Protein 2QF4 (pdb70)

Organism: Streptococcus pneumoniae (strain ATCC BAA-255 / R6) (NCBI:txid171101)

InterPro domains:
  IPR007221 Rod shape-determining protein MreC [PIRSF038471] (6-266)
  IPR007221 Rod shape-determining protein MreC [PTHR34138] (6-269)
  IPR007221 Rod shape-determining protein MreC [TIGR00219] (6-266)
  IPR042175 Cell/Rod shape-determining protein MreC, domain 2 [G3DSA:2.40.10.350] (169-259)
  IPR042177 Cell/Rod shape-determining protein MreC, domain 1 [G3DSA:2.40.10.340] (115-266)
  IPR055342 Rod shape-determining protein MreC, beta-barrel core [PF04085] (118-266)

Sequence (337 aa):
LQATKTLAADVIMRSPVSWKQELTLDAGRSKGASENMLAIANGGLIGSVSKVEENSTIVNLLTNTENADKISVKIQHGSTTIYGIIIGYDKENDVLKISQLNSNSDISAGDKVTTGGLGNFNVADIPVGEVVATTHSTDYLTREVTVKLSADTHNVDVIELVGNSKLVPRSKLQATKTLAADVIMRSPVSWKQQELTLDAGRSKGASENMLAIANGGLIGSVSKVEENSTIVNLLTNTENADKISVKIQHGSTTIYGIIIGYDKENDVLKISQLNSNSDISAGDKVTTGGLGNFNVADIPVGEVVATTHSTDYLTREVTVKLSADTHNVDVIELVVGNS

Structure (mmCIF, N/CA/C/O backbone):
data_2QF4
#
_entry.id   2QF4
#
_cell.length_a   50.247
_cell.length_b   70.362
_cell.length_c   89.763
_cell.angle_alpha   90.000
_cell.angle_beta   90.000
_cell.angle_gamma   90.000
#
_symmetry.space_group_name_H-M   'P 21 21 21'
#
loop_
_entity.id
_entity.type
_entity.pdbx_description
1 polymer 'Cell shape determining protein MreC'
2 non-polymer 1,2-ETHANEDIOL
3 non-polymer 'SULFATE ION'
4 water water
#
loop_
_atom_site.group_PDB
_atom_site.id
_atom_site.type_symbol
_atom_site.label_atom_id
_atom_site.label_alt_id
_atom_site.label_comp_id
_atom_site.label_asym_id
_atom_site.label_entity_id
_atom_site.label_seq_id
_atom_site.pdbx_PDB_ins_code
_atom_site.Cartn_x
_atom_site.Cartn_y
_atom_site.Cartn_z
_atom_site.occupancy
_atom_site.B_iso_or_equiv
_atom_site.auth_seq_id
_atom_site.auth_comp_id
_atom_site.auth_asym_id
_atom_site.auth_atom_id
_atom_site.pdbx_PDB_model_num
ATOM 1 N N . LEU A 1 3 ? -6.038 14.725 -32.620 1.00 26.14 108 LEU A N 1
ATOM 2 C CA . LEU A 1 3 ? -5.752 14.237 -31.233 1.00 24.03 108 LEU A CA 1
ATOM 3 C C . LEU A 1 3 ? -4.643 13.185 -31.249 1.00 23.41 108 LEU A C 1
ATOM 4 O O . LEU A 1 3 ? -4.465 12.452 -32.222 1.00 26.23 108 LEU A O 1
ATOM 9 N N . GLN A 1 4 ? -3.890 13.112 -30.166 1.00 20.68 109 GLN A N 1
ATOM 10 C CA . GLN A 1 4 ? -2.640 12.362 -30.162 1.00 17.51 109 GLN A CA 1
ATOM 11 C C . GLN A 1 4 ? -2.336 11.748 -28.810 1.00 13.78 109 GLN A C 1
ATOM 12 O O . GLN A 1 4 ? -2.727 12.248 -27.750 1.00 13.28 109 GLN A O 1
ATOM 18 N N . ALA A 1 5 ? -1.597 10.667 -28.884 1.00 12.18 110 ALA A N 1
ATOM 19 C CA . ALA A 1 5 ? -1.104 9.941 -27.709 1.00 11.45 110 ALA A CA 1
ATOM 20 C C . ALA A 1 5 ? 0.392 9.773 -27.832 1.00 10.16 110 ALA A C 1
ATOM 21 O O . ALA A 1 5 ? 0.876 9.382 -28.898 1.00 11.20 110 ALA A O 1
ATOM 23 N N . THR A 1 6 ? 1.129 10.113 -26.784 1.00 9.10 111 THR A N 1
ATOM 24 C CA . THR A 1 6 ? 2.583 10.065 -26.793 1.00 9.19 111 THR A CA 1
ATOM 25 C C . THR A 1 6 ? 3.118 9.305 -25.601 1.00 8.90 111 THR A C 1
ATOM 26 O O . THR A 1 6 ? 2.438 9.064 -24.611 1.00 9.77 111 THR A O 1
ATOM 30 N N . LYS A 1 7 ? 4.359 8.878 -25.749 1.00 9.43 112 LYS A N 1
ATOM 31 C CA . LYS A 1 7 ? 5.177 8.330 -24.680 1.00 10.33 112 LYS A CA 1
ATOM 32 C C . LYS A 1 7 ? 6.435 9.165 -24.587 1.00 9.45 112 LYS A C 1
ATOM 33 O O . LYS A 1 7 ? 6.978 9.578 -25.604 1.00 10.55 112 LYS A O 1
ATOM 39 N N . THR A 1 8 ? 6.895 9.400 -23.367 1.00 9.56 113 THR A N 1
ATOM 40 C CA . THR A 1 8 ? 8.001 10.306 -23.153 1.00 9.90 113 THR A CA 1
ATOM 41 C C . THR A 1 8 ? 9.001 9.715 -22.186 1.00 9.26 113 THR A C 1
ATOM 42 O O . THR A 1 8 ? 8.681 8.847 -21.381 1.00 10.36 113 THR A O 1
ATOM 46 N N . LEU A 1 9 ? 10.216 10.238 -22.252 1.00 9.53 114 LEU A N 1
ATOM 47 C CA . LEU A 1 9 ? 11.291 9.821 -21.363 1.00 10.30 114 LEU A CA 1
ATOM 48 C C . LEU A 1 9 ? 12.250 10.981 -21.187 1.00 10.48 114 LEU A C 1
ATOM 49 O O . LEU A 1 9 ? 12.820 11.470 -22.171 1.00 10.95 114 LEU A O 1
ATOM 54 N N . ALA A 1 10 ? 12.455 11.430 -19.960 1.00 10.22 115 ALA A N 1
ATOM 55 C CA . ALA A 1 10 ? 13.385 12.518 -19.653 1.00 10.67 115 ALA A CA 1
ATOM 56 C C . ALA A 1 10 ? 14.665 11.907 -19.141 1.00 10.74 115 ALA A C 1
ATOM 57 O O . ALA A 1 10 ? 14.636 10.989 -18.322 1.00 13.66 115 ALA A O 1
ATOM 59 N N . ALA A 1 11 ? 15.806 12.416 -19.592 1.00 9.60 116 ALA A N 1
ATOM 60 C CA . ALA A 1 11 ? 17.098 11.839 -19.246 1.00 9.87 116 ALA A CA 1
ATOM 61 C C . ALA A 1 11 ? 18.132 12.949 -19.188 1.00 9.86 116 ALA A C 1
ATOM 62 O O . ALA A 1 11 ? 17.981 14.018 -19.763 1.00 9.57 116 ALA A O 1
ATOM 64 N N . ASP A 1 12 ? 19.208 12.690 -18.457 1.00 9.78 117 ASP A N 1
ATOM 65 C CA . ASP A 1 12 ? 20.311 13.660 -18.323 1.00 9.44 117 ASP A CA 1
ATOM 66 C C . ASP A 1 12 ? 21.196 13.686 -19.559 1.00 8.81 117 ASP A C 1
ATOM 67 O O . ASP A 1 12 ? 21.501 12.635 -20.137 1.00 9.38 117 ASP A O 1
ATOM 72 N N . VAL A 1 13 ? 21.659 14.882 -19.913 1.00 8.91 118 VAL A N 1
ATOM 73 C CA . VAL A 1 13 ? 22.752 15.029 -20.884 1.00 9.06 118 VAL A CA 1
ATOM 74 C C . VAL A 1 13 ? 24.071 14.633 -20.225 1.00 8.95 118 VAL A C 1
ATOM 75 O O . VAL A 1 13 ? 24.440 15.200 -19.202 1.00 10.22 118 VAL A O 1
ATOM 79 N N . ILE A 1 14 ? 24.742 13.652 -20.789 1.00 8.99 119 ILE A N 1
ATOM 80 C CA . ILE A 1 14 ? 26.030 13.212 -20.301 1.00 9.74 119 ILE A CA 1
ATOM 81 C C . ILE A 1 14 ? 27.156 13.522 -21.280 1.00 9.42 119 ILE A C 1
ATOM 82 O O . ILE A 1 14 ? 28.326 13.523 -20.883 1.00 11.13 119 ILE A O 1
ATOM 87 N N . MET A 1 15 ? 26.873 13.740 -22.557 1.00 9.81 120 MET A N 1
ATOM 88 C CA . MET A 1 15 ? 27.888 14.211 -23.501 1.00 10.54 120 MET A CA 1
ATOM 89 C C . MET A 1 15 ? 27.242 15.207 -24.447 1.00 9.51 120 MET A C 1
ATOM 90 O O . MET A 1 15 ? 26.057 15.100 -24.770 1.00 10.07 120 MET A O 1
ATOM 97 N N . ARG A 1 16 ? 28.049 16.136 -24.927 1.00 9.61 121 ARG A N 1
ATOM 98 C CA . ARG A 1 16 ? 27.666 17.197 -25.874 1.00 11.01 121 ARG A CA 1
ATOM 99 C C . ARG A 1 16 ? 28.827 17.407 -26.820 1.00 10.76 121 ARG A C 1
ATOM 100 O O . ARG A 1 16 ? 29.945 17.598 -26.387 1.00 12.16 121 ARG A O 1
ATOM 111 N N . SER A 1 17 ? 28.594 17.326 -28.112 1.00 10.15 122 SER A N 1
ATOM 112 C CA . SER A 1 17 ? 29.695 17.485 -29.043 1.00 11.03 122 SER A CA 1
ATOM 113 C C . SER A 1 17 ? 30.158 18.931 -29.118 1.00 10.79 122 SER A C 1
ATOM 114 O O . SER A 1 17 ? 29.352 19.857 -29.236 1.00 11.84 122 SER A O 1
ATOM 117 N N . PRO A 1 18 ? 31.486 19.156 -29.049 1.00 10.36 123 PRO A N 1
ATOM 118 C CA . PRO A 1 18 ? 32.037 20.496 -29.135 1.00 11.37 123 PRO A CA 1
ATOM 119 C C . PRO A 1 18 ? 32.317 20.989 -30.527 1.00 11.78 123 PRO A C 1
ATOM 120 O O . PRO A 1 18 ? 32.859 22.078 -30.655 1.00 14.09 123 PRO A O 1
ATOM 124 N N . VAL A 1 19 ? 32.025 20.192 -31.555 1.00 11.52 124 VAL A N 1
ATOM 125 C CA . VAL A 1 19 ? 32.349 20.543 -32.956 1.00 12.08 124 VAL A CA 1
ATOM 126 C C . VAL A 1 19 ? 31.114 20.941 -33.754 1.00 11.88 124 VAL A C 1
ATOM 127 O O . VAL A 1 19 ? 30.066 20.322 -33.666 1.00 12.81 124 VAL A O 1
ATOM 131 N N . SER A 1 20 ? 31.249 21.973 -34.566 1.00 12.67 125 SER A N 1
ATOM 132 C CA . SER A 1 20 ? 30.115 22.502 -35.336 1.00 13.19 125 SER A CA 1
ATOM 133 C C . SER A 1 20 ? 29.637 21.535 -36.421 1.00 12.56 125 SER A C 1
ATOM 134 O O . SER A 1 20 ? 28.479 21.611 -36.849 1.00 12.79 125 SER A O 1
ATOM 137 N N . TRP A 1 21 ? 30.523 20.644 -36.863 1.00 11.82 126 TRP A N 1
ATOM 138 C CA . TRP A 1 21 ? 30.250 19.738 -37.983 1.00 12.01 126 TRP A CA 1
ATOM 139 C C . TRP A 1 21 ? 29.529 18.449 -37.553 1.00 10.73 126 TRP A C 1
ATOM 140 O O . TRP A 1 21 ? 29.147 17.654 -38.390 1.00 10.88 126 TRP A O 1
ATOM 151 N N . LYS A 1 22 ? 29.299 18.250 -36.251 1.00 9.64 127 LYS A N 1
ATOM 152 C CA . LYS A 1 22 ? 28.416 17.157 -35.770 1.00 9.96 127 LYS A CA 1
ATOM 153 C C . LYS A 1 22 ? 27.867 17.551 -34.429 1.00 10.10 127 LYS A C 1
ATOM 154 O O . LYS A 1 22 ? 28.491 17.291 -33.397 1.00 12.00 127 LYS A O 1
ATOM 160 N N . GLN A 1 23 ? 26.705 18.192 -34.433 1.00 10.19 128 GLN A N 1
ATOM 161 C CA . GLN A 1 23 ? 26.092 18.678 -33.204 1.00 11.18 128 GLN A CA 1
ATOM 162 C C . GLN A 1 23 ? 25.111 17.665 -32.668 1.00 10.37 128 GLN A C 1
ATOM 163 O O . GLN A 1 23 ? 24.156 17.305 -33.325 1.00 9.61 128 GLN A O 1
ATOM 169 N N . GLU A 1 24 ? 25.405 17.199 -31.476 1.00 9.89 129 GLU A N 1
ATOM 170 C CA . GLU A 1 24 ? 24.679 16.090 -30.894 1.00 9.60 129 GLU A CA 1
ATOM 171 C C . GLU A 1 24 ? 24.854 16.061 -29.408 1.00 9.42 129 GLU A C 1
ATOM 172 O O . GLU A 1 24 ? 25.790 16.626 -28.864 1.00 10.32 129 GLU A O 1
ATOM 178 N N . LEU A 1 25 ? 23.942 15.359 -28.758 1.00 8.90 130 LEU A N 1
ATOM 179 C CA . LEU A 1 25 ? 23.970 15.125 -27.315 1.00 9.50 130 LEU A CA 1
ATOM 180 C C . LEU A 1 25 ? 23.783 13.639 -27.081 1.00 8.80 130 LEU A C 1
ATOM 181 O O . LEU A 1 25 ? 23.126 12.936 -27.842 1.00 10.15 130 LEU A O 1
ATOM 186 N N . THR A 1 26 ? 24.364 13.145 -25.994 1.00 8.88 131 THR A N 1
ATOM 187 C CA . THR A 1 26 ? 24.103 11.800 -25.484 1.00 9.17 131 THR A CA 1
ATOM 188 C C . THR A 1 26 ? 23.374 11.911 -24.175 1.00 8.48 131 THR A C 1
ATOM 189 O O . THR A 1 26 ? 23.792 12.660 -23.272 1.00 9.04 131 THR A O 1
ATOM 193 N N . LEU A 1 27 ? 22.294 11.139 -24.060 1.00 9.13 132 LEU A N 1
ATOM 194 C CA . LEU A 1 27 ? 21.483 11.037 -22.870 1.00 9.23 132 LEU A CA 1
ATOM 195 C C . LEU A 1 27 ? 21.739 9.705 -22.166 1.00 9.86 132 LEU A C 1
ATOM 196 O O . LEU A 1 27 ? 22.039 8.694 -22.800 1.00 10.43 132 LEU A O 1
ATOM 201 N N . ASP A 1 28 ? 21.577 9.713 -20.849 1.00 9.68 133 ASP A N 1
ATOM 202 C CA . ASP A 1 28 ? 21.823 8.551 -19.993 1.00 10.91 133 ASP A CA 1
ATOM 203 C C . ASP A 1 28 ? 20.638 7.615 -19.817 1.00 11.25 133 ASP A C 1
ATOM 204 O O . ASP A 1 28 ? 20.573 6.935 -18.810 1.00 12.90 133 ASP A O 1
ATOM 209 N N . ALA A 1 29 ? 19.779 7.473 -20.819 1.00 11.82 134 ALA A N 1
ATOM 210 C CA . ALA A 1 29 ? 18.711 6.454 -20.858 1.00 12.32 134 ALA A CA 1
ATOM 211 C C . ALA A 1 29 ? 18.750 5.950 -22.286 1.00 13.27 134 ALA A C 1
ATOM 212 O O . ALA A 1 29 ? 18.851 6.752 -23.216 1.00 12.76 134 ALA A O 1
ATOM 214 N N . GLY A 1 30 ? 18.518 4.665 -22.517 1.00 14.53 135 GLY A N 1
ATOM 215 C CA . GLY A 1 30 ? 17.860 4.242 -23.689 1.00 15.25 135 GLY A CA 1
ATOM 216 C C . GLY A 1 30 ? 16.850 3.169 -23.693 1.00 14.79 135 GLY A C 1
ATOM 217 O O . GLY A 1 30 ? 15.832 3.375 -23.105 1.00 15.96 135 GLY A O 1
ATOM 218 N N . ARG A 1 31 ? 17.091 2.134 -24.486 1.00 17.73 136 ARG A N 1
ATOM 219 C CA . ARG A 1 31 ? 16.016 1.182 -24.796 1.00 19.35 136 ARG A CA 1
ATOM 220 C C . ARG A 1 31 ? 15.491 0.501 -23.548 1.00 19.70 136 ARG A C 1
ATOM 221 O O . ARG A 1 31 ? 14.281 0.263 -23.433 1.00 20.35 136 ARG A O 1
ATOM 235 N N . SER A 1 32 ? 16.379 0.248 -22.578 1.00 19.30 137 SER A N 1
ATOM 236 C CA . SER A 1 32 ? 15.959 -0.410 -21.335 1.00 19.49 137 SER A CA 1
ATOM 237 C C . SER A 1 32 ? 14.921 0.413 -20.567 1.00 19.58 137 SER A C 1
ATOM 238 O O . SER A 1 32 ? 14.196 -0.145 -19.720 1.00 21.70 137 SER A O 1
ATOM 241 N N . LYS A 1 33 ? 14.865 1.726 -20.845 1.00 19.75 138 LYS A N 1
ATOM 242 C CA . LYS A 1 33 ? 13.887 2.625 -20.247 1.00 20.11 138 LYS A CA 1
ATOM 243 C C . LYS A 1 33 ? 12.852 3.171 -21.231 1.00 19.92 138 LYS A C 1
ATOM 244 O O . LYS A 1 33 ? 12.059 4.032 -20.887 1.00 21.36 138 LYS A O 1
ATOM 250 N N . GLY A 1 34 ? 12.830 2.608 -22.427 1.00 20.08 139 GLY A N 1
ATOM 251 C CA . GLY A 1 34 ? 11.767 2.900 -23.380 1.00 19.39 139 GLY A CA 1
ATOM 252 C C . GLY A 1 34 ? 12.111 3.850 -24.511 1.00 18.34 139 GLY A C 1
ATOM 253 O O . GLY A 1 34 ? 11.229 4.221 -25.286 1.00 19.31 139 GLY A O 1
ATOM 254 N N . ALA A 1 35 ? 13.373 4.248 -24.640 1.00 16.60 140 ALA A N 1
ATOM 255 C CA . ALA A 1 35 ? 13.766 5.079 -25.776 1.00 16.02 140 ALA A CA 1
ATOM 256 C C . ALA A 1 35 ? 13.520 4.294 -27.064 1.00 17.04 140 ALA A C 1
ATOM 257 O O . ALA A 1 35 ? 13.756 3.067 -27.119 1.00 18.67 140 ALA A O 1
ATOM 259 N N . SER A 1 36 ? 13.009 5.011 -28.074 1.00 16.68 141 SER A N 1
ATOM 260 C CA . SER A 1 36 ? 12.690 4.439 -29.387 1.00 17.46 141 SER A CA 1
ATOM 261 C C . SER A 1 36 ? 13.205 5.327 -30.518 1.00 17.14 141 SER A C 1
ATOM 262 O O . SER A 1 36 ? 13.432 6.535 -30.390 1.00 16.96 141 SER A O 1
ATOM 265 N N . GLU A 1 37 ? 13.316 4.700 -31.674 1.00 17.71 142 GLU A N 1
ATOM 266 C CA . GLU A 1 37 ? 13.897 5.329 -32.826 1.00 18.40 142 GLU A CA 1
ATOM 267 C C . GLU A 1 37 ? 12.919 6.357 -33.477 1.00 15.70 142 GLU A C 1
ATOM 268 O O . GLU A 1 37 ? 13.365 7.149 -34.300 1.00 19.39 142 GLU A O 1
ATOM 278 N N . ASN A 1 38 ? 11.632 6.363 -33.127 1.00 17.60 143 ASN A N 1
ATOM 279 C CA . ASN A 1 38 ? 10.687 7.332 -33.689 1.00 16.73 143 ASN A CA 1
ATOM 280 C C . ASN A 1 38 ? 10.685 8.600 -32.912 1.00 13.24 143 ASN A C 1
ATOM 281 O O . ASN A 1 38 ? 9.881 9.468 -33.217 1.00 14.31 143 ASN A O 1
ATOM 286 N N . MET A 1 39 ? 11.555 8.730 -31.877 1.00 11.68 144 MET A N 1
ATOM 287 C CA . MET A 1 39 ? 11.405 9.817 -30.961 1.00 9.88 144 MET A CA 1
ATOM 288 C C . MET A 1 39 ? 12.111 11.080 -31.387 1.00 8.33 144 MET A C 1
ATOM 289 O O . MET A 1 39 ? 13.206 11.075 -31.953 1.00 8.63 144 MET A O 1
ATOM 294 N N . LEU A 1 40 ? 11.439 12.165 -31.065 1.00 8.05 145 LEU A N 1
ATOM 295 C CA . LEU A 1 40 ? 11.977 13.519 -31.144 1.00 7.81 145 LEU A CA 1
ATOM 296 C C . LEU A 1 40 ? 12.421 13.940 -29.763 1.00 7.96 145 LEU A C 1
ATOM 297 O O . LEU A 1 40 ? 12.125 13.276 -28.782 1.00 9.86 145 LEU A O 1
ATOM 302 N N . ALA A 1 41 ? 13.187 15.020 -29.696 1.00 7.76 146 ALA A N 1
ATOM 303 C CA . ALA A 1 41 ? 13.795 15.493 -28.469 1.00 8.16 146 ALA A CA 1
ATOM 304 C C . ALA A 1 41 ? 13.454 16.960 -28.253 1.00 7.95 146 ALA A C 1
ATOM 305 O O . ALA A 1 41 ? 13.568 17.782 -29.175 1.00 8.19 146 ALA A O 1
ATOM 307 N N . ILE A 1 42 ? 13.009 17.273 -27.036 1.00 8.77 147 ILE A N 1
ATOM 308 C CA . ILE A 1 42 ? 12.551 18.600 -26.644 1.00 9.72 147 ILE A CA 1
ATOM 309 C C . ILE A 1 42 ? 13.298 19.146 -25.425 1.00 9.81 147 ILE A C 1
ATOM 310 O O . ILE A 1 42 ? 13.747 18.415 -24.529 1.00 10.00 147 ILE A O 1
ATOM 318 N N . ALA A 1 43 ? 13.403 20.458 -25.398 1.00 10.35 148 ALA A N 1
ATOM 319 C CA . ALA A 1 43 ? 13.903 21.201 -24.251 1.00 11.87 148 ALA A CA 1
ATOM 320 C C . ALA A 1 43 ? 13.223 22.512 -24.270 1.00 13.66 148 ALA A C 1
ATOM 321 O O . ALA A 1 43 ? 12.978 23.084 -25.316 1.00 13.88 148 ALA A O 1
ATOM 323 N N . ASN A 1 44 ? 12.966 23.057 -23.082 1.00 16.22 149 ASN A N 1
ATOM 324 C CA . ASN A 1 44 ? 12.411 24.403 -22.989 1.00 20.23 149 ASN A CA 1
ATOM 325 C C . ASN A 1 44 ? 11.110 24.526 -23.824 1.00 19.45 149 ASN A C 1
ATOM 326 O O . ASN A 1 44 ? 10.847 25.596 -24.392 1.00 23.30 149 ASN A O 1
ATOM 331 N N . GLY A 1 45 ? 10.302 23.470 -23.876 1.00 19.17 150 GLY A N 1
ATOM 332 C CA . GLY A 1 45 ? 9.030 23.494 -24.613 1.00 18.50 150 GLY A CA 1
ATOM 333 C C . GLY A 1 45 ? 9.077 23.300 -26.122 1.00 17.11 150 GLY A C 1
ATOM 334 O O . GLY A 1 45 ? 8.013 23.200 -26.772 1.00 19.45 150 GLY A O 1
ATOM 335 N N . GLY A 1 46 ? 10.273 23.217 -26.698 1.00 13.66 151 GLY A N 1
ATOM 336 C CA . GLY A 1 46 ? 10.378 23.169 -28.134 1.00 12.16 151 GLY A CA 1
ATOM 337 C C . GLY A 1 46 ? 11.291 22.079 -28.649 1.00 10.12 151 GLY A C 1
ATOM 338 O O . GLY A 1 46 ? 12.104 21.476 -27.923 1.00 9.69 151 GLY A O 1
ATOM 339 N N . LEU A 1 47 ? 11.185 21.839 -29.953 1.00 9.05 152 LEU A N 1
ATOM 340 C CA . LEU A 1 47 ? 12.011 20.813 -30.598 1.00 8.67 152 LEU A CA 1
ATOM 341 C C . LEU A 1 47 ? 13.475 21.218 -30.632 1.00 7.73 152 LEU A C 1
ATOM 342 O O . LEU A 1 47 ? 13.822 22.308 -31.056 1.00 8.62 152 LEU A O 1
ATOM 347 N N . ILE A 1 48 ? 14.334 20.300 -30.186 1.00 7.78 153 ILE A N 1
ATOM 348 C CA . ILE A 1 48 ? 15.790 20.527 -30.260 1.00 8.15 153 ILE A CA 1
ATOM 349 C C . ILE A 1 48 ? 16.543 19.489 -31.061 1.00 7.98 153 ILE A C 1
ATOM 350 O O . ILE A 1 48 ? 17.683 19.721 -31.394 1.00 8.02 153 ILE A O 1
ATOM 355 N N . GLY A 1 49 ? 15.913 18.395 -31.449 1.00 7.68 154 GLY A N 1
ATOM 356 C CA . GLY A 1 49 ? 16.594 17.375 -32.201 1.00 7.60 154 GLY A CA 1
ATOM 357 C C . GLY A 1 49 ? 15.753 16.135 -32.397 1.00 7.45 154 GLY A C 1
ATOM 358 O O . GLY A 1 49 ? 14.588 16.106 -32.051 1.00 7.69 154 GLY A O 1
ATOM 359 N N . SER A 1 50 ? 16.407 15.118 -32.946 1.00 7.46 155 SER A N 1
ATOM 360 C CA . SER A 1 50 ? 15.790 13.821 -33.268 1.00 7.98 155 SER A CA 1
ATOM 361 C C . SER A 1 50 ? 16.703 12.725 -32.766 1.00 8.31 155 SER A C 1
ATOM 362 O O . SER A 1 50 ? 17.918 12.896 -32.751 1.00 8.68 155 SER A O 1
ATOM 365 N N . VAL A 1 51 ? 16.125 11.605 -32.339 1.00 8.67 156 VAL A N 1
ATOM 366 C CA . VAL A 1 51 ? 16.951 10.480 -31.920 1.00 9.27 156 VAL A CA 1
ATOM 367 C C . VAL A 1 51 ? 17.673 9.931 -33.132 1.00 10.21 156 VAL A C 1
ATOM 368 O O . VAL A 1 51 ? 17.038 9.632 -34.152 1.00 11.98 156 VAL A O 1
ATOM 372 N N . SER A 1 52 ? 18.993 9.780 -33.022 1.00 10.77 157 SER A N 1
ATOM 373 C CA . SER A 1 52 ? 19.742 9.165 -34.102 1.00 12.61 157 SER A CA 1
ATOM 374 C C . SER A 1 52 ? 20.241 7.774 -33.786 1.00 13.01 157 SER A C 1
ATOM 375 O O . SER A 1 52 ? 20.477 7.018 -34.704 1.00 14.97 157 SER A O 1
ATOM 378 N N . LYS A 1 53 ? 20.414 7.411 -32.518 1.00 13.84 158 LYS A N 1
ATOM 379 C CA . LYS A 1 53 ? 20.763 6.043 -32.157 1.00 15.51 158 LYS A CA 1
ATOM 380 C C . LYS A 1 53 ? 20.257 5.750 -30.761 1.00 14.49 158 LYS A C 1
ATOM 381 O O . LYS A 1 53 ? 20.403 6.572 -29.858 1.00 14.83 158 LYS A O 1
ATOM 387 N N . VAL A 1 54 ? 19.657 4.576 -30.595 1.00 15.70 159 VAL A N 1
ATOM 388 C CA . VAL A 1 54 ? 19.270 4.059 -29.298 1.00 16.06 159 VAL A CA 1
ATOM 389 C C . VAL A 1 54 ? 20.195 2.902 -28.928 1.00 16.83 159 VAL A C 1
ATOM 390 O O . VAL A 1 54 ? 20.286 1.917 -29.681 1.00 18.24 159 VAL A O 1
ATOM 394 N N . GLU A 1 55 ? 20.887 3.021 -27.799 1.00 16.31 160 GLU A N 1
ATOM 395 C CA . GLU A 1 55 ? 21.634 1.904 -27.199 1.00 17.07 160 GLU A CA 1
ATOM 396 C C . GLU A 1 55 ? 20.838 1.388 -26.017 1.00 16.60 160 GLU A C 1
ATOM 397 O O . GLU A 1 55 ? 19.793 1.899 -25.689 1.00 16.60 160 GLU A O 1
ATOM 406 N N . GLU A 1 56 ? 21.322 0.329 -25.364 1.00 18.42 161 GLU A N 1
ATOM 407 C CA . GLU A 1 56 ? 20.554 -0.234 -24.252 1.00 17.26 161 GLU A CA 1
ATOM 408 C C . GLU A 1 56 ? 20.371 0.774 -23.125 1.00 15.36 161 GLU A C 1
ATOM 409 O O . GLU A 1 56 ? 19.286 0.875 -22.551 1.00 16.38 161 GLU A O 1
ATOM 415 N N . ASN A 1 57 ? 21.416 1.560 -22.818 1.00 15.48 162 ASN A N 1
ATOM 416 C CA . ASN A 1 57 ? 21.351 2.487 -21.684 1.00 15.27 162 ASN A CA 1
ATOM 417 C C . ASN A 1 57 ? 21.647 3.956 -22.000 1.00 14.23 162 ASN A C 1
ATOM 418 O O . ASN A 1 57 ? 21.785 4.761 -21.087 1.00 15.54 162 ASN A O 1
ATOM 423 N N . SER A 1 58 ? 21.738 4.300 -23.283 1.00 13.20 163 SER A N 1
ATOM 424 C CA . SER A 1 58 ? 21.988 5.673 -23.711 1.00 12.56 163 SER A CA 1
ATOM 425 C C . SER A 1 58 ? 21.322 5.884 -25.038 1.00 11.74 163 SER A C 1
ATOM 426 O O . SER A 1 58 ? 20.990 4.920 -25.747 1.00 12.90 163 SER A O 1
ATOM 429 N N . THR A 1 59 ? 21.173 7.160 -25.384 1.00 10.90 164 THR A N 1
ATOM 430 C CA . THR A 1 59 ? 20.534 7.590 -26.619 1.00 10.31 164 THR A CA 1
ATOM 431 C C . THR A 1 59 ? 21.304 8.799 -27.149 1.00 9.50 164 THR A C 1
ATOM 432 O O . THR A 1 59 ? 21.642 9.700 -26.409 1.00 9.55 164 THR A O 1
ATOM 436 N N . ILE A 1 60 ? 21.587 8.812 -28.443 1.00 9.95 165 ILE A N 1
ATOM 437 C CA . ILE A 1 60 ? 22.196 9.963 -29.092 1.00 10.69 165 ILE A CA 1
ATOM 438 C C . ILE A 1 60 ? 21.097 10.759 -29.822 1.00 9.21 165 ILE A C 1
ATOM 439 O O . ILE A 1 60 ? 20.239 10.189 -30.524 1.00 9.89 165 ILE A O 1
ATOM 444 N N . VAL A 1 61 ? 21.140 12.065 -29.619 1.00 8.80 166 VAL A N 1
ATOM 445 C CA . VAL A 1 61 ? 20.210 13.018 -30.202 1.00 8.75 166 VAL A CA 1
ATOM 446 C C . VAL A 1 61 ? 20.967 13.907 -31.185 1.00 8.64 166 VAL A C 1
ATOM 447 O O . VAL A 1 61 ? 21.970 14.520 -30.823 1.00 9.71 166 VAL A O 1
ATOM 451 N N . ASN A 1 62 ? 20.502 13.950 -32.435 1.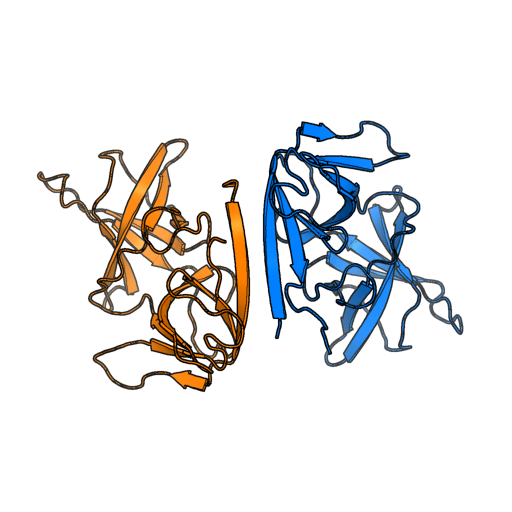00 8.45 167 ASN A N 1
ATOM 452 C CA . ASN A 1 62 ? 21.036 14.817 -33.468 1.00 8.44 167 ASN A CA 1
ATOM 453 C C . ASN A 1 62 ? 20.357 16.157 -33.391 1.00 8.24 167 ASN A C 1
ATOM 454 O O . ASN A 1 62 ? 19.125 16.240 -33.483 1.00 8.51 167 ASN A O 1
ATOM 459 N N . LEU A 1 63 ? 21.140 17.205 -33.185 1.00 8.19 168 LEU A N 1
ATOM 460 C CA . LEU A 1 63 ? 20.540 18.505 -32.971 1.00 7.85 168 LEU A CA 1
ATOM 461 C C . LEU A 1 63 ? 20.051 19.137 -34.287 1.00 8.00 168 LEU A C 1
ATOM 462 O O . LEU A 1 63 ? 20.566 18.883 -35.366 1.00 8.41 168 LEU A O 1
ATOM 467 N N . LEU A 1 64 ? 19.131 20.072 -34.151 1.00 8.12 169 LEU A N 1
ATOM 468 C CA . LEU A 1 64 ? 18.584 20.775 -35.315 1.00 8.36 169 LEU A CA 1
ATOM 469 C C . LEU A 1 64 ? 19.519 21.792 -35.939 1.00 8.45 169 LEU A C 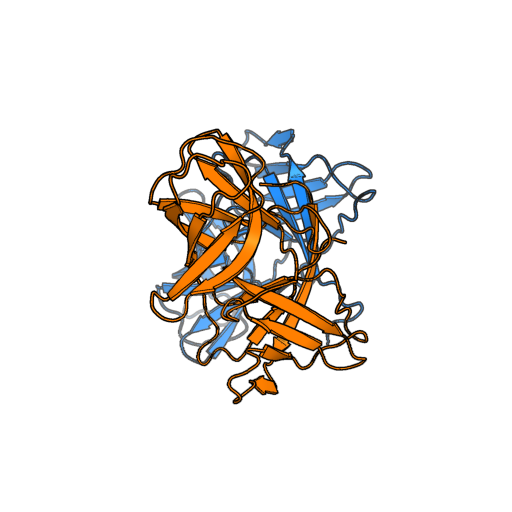1
ATOM 470 O O . LEU A 1 64 ? 19.243 22.292 -37.026 1.00 8.78 169 LEU A O 1
ATOM 475 N N . THR A 1 65 ? 20.607 22.124 -35.268 1.00 9.13 170 THR A N 1
ATOM 476 C CA . THR A 1 65 ? 21.553 23.131 -35.755 1.00 9.23 170 THR A CA 1
ATOM 477 C C . THR A 1 65 ? 22.647 22.566 -36.668 1.00 9.63 170 THR A C 1
ATOM 478 O O . THR A 1 65 ? 23.524 23.305 -37.066 1.00 11.21 170 THR A O 1
ATOM 482 N N . ASN A 1 66 ? 22.550 21.287 -37.045 1.00 9.72 171 ASN A N 1
ATOM 483 C CA . ASN A 1 66 ? 23.467 20.723 -38.024 1.00 9.61 171 ASN A CA 1
ATOM 484 C C . ASN A 1 66 ? 23.252 21.285 -39.414 1.00 9.04 171 ASN A C 1
ATOM 485 O O . ASN A 1 66 ? 22.131 21.446 -39.878 1.00 8.87 171 ASN A O 1
ATOM 490 N N . THR A 1 67 ? 24.348 21.590 -40.084 1.00 9.09 172 THR A N 1
ATOM 491 C CA . THR A 1 67 ? 24.314 22.186 -41.415 1.00 9.69 172 THR A CA 1
ATOM 492 C C . THR A 1 67 ? 23.436 21.393 -42.374 1.00 8.52 172 THR A C 1
ATOM 493 O O . THR A 1 67 ? 22.556 21.955 -43.021 1.00 8.83 172 THR A O 1
ATOM 497 N N . GLU A 1 68 ? 23.688 20.090 -42.460 1.00 8.15 173 GLU A N 1
ATOM 498 C CA . GLU A 1 68 ? 22.899 19.191 -43.263 1.00 8.61 173 GLU A CA 1
ATOM 499 C C . GLU A 1 68 ? 22.184 18.213 -42.345 1.00 8.71 173 GLU A C 1
ATOM 500 O O . GLU A 1 68 ? 22.763 17.747 -41.374 1.00 11.03 173 GLU A O 1
ATOM 506 N N . ASN A 1 69 ? 20.927 17.933 -42.658 1.00 8.50 174 ASN A N 1
ATOM 507 C CA . ASN A 1 69 ? 20.077 17.079 -41.836 1.00 9.08 174 ASN A CA 1
ATOM 508 C C . ASN A 1 69 ? 19.418 16.039 -42.734 1.00 9.14 174 ASN A C 1
ATOM 509 O O . ASN A 1 69 ? 18.578 16.394 -43.552 1.00 10.38 174 ASN A O 1
ATOM 514 N N . ALA A 1 70 ? 19.749 14.774 -42.533 1.00 10.57 175 ALA A N 1
ATOM 515 C CA . ALA A 1 70 ? 19.224 13.679 -43.342 1.00 10.83 175 ALA A CA 1
ATOM 516 C C . ALA A 1 70 ? 17.991 13.020 -42.732 1.00 10.77 175 ALA A C 1
ATOM 517 O O . ALA A 1 70 ? 17.511 12.026 -43.306 1.00 13.16 175 ALA A O 1
ATOM 519 N N . ASP A 1 71 ? 17.476 13.526 -41.604 1.00 10.07 176 ASP A N 1
ATOM 520 C CA . ASP A 1 71 ? 16.481 12.767 -40.848 1.00 10.54 176 ASP A CA 1
ATOM 521 C C . ASP A 1 71 ? 15.049 12.951 -41.327 1.00 10.17 176 ASP A C 1
ATOM 522 O O . ASP A 1 71 ? 14.158 12.260 -40.830 1.00 10.44 176 ASP A O 1
ATOM 527 N N . LYS A 1 72 ? 14.805 13.834 -42.287 1.00 9.71 177 LYS A N 1
ATOM 528 C CA . LYS A 1 72 ? 13.469 13.956 -42.912 1.00 10.94 177 LYS A CA 1
ATOM 529 C C . LYS A 1 72 ? 12.408 14.164 -41.840 1.00 9.71 177 LYS A C 1
ATOM 530 O O . LYS A 1 72 ? 11.325 13.576 -41.892 1.00 11.04 177 LYS A O 1
ATOM 536 N N . ILE A 1 73 ? 12.691 15.078 -40.914 1.00 8.18 178 ILE A N 1
ATOM 537 C CA . ILE A 1 73 ? 11.761 15.406 -39.866 1.00 8.15 178 ILE A CA 1
ATOM 538 C C . ILE A 1 73 ? 10.617 16.224 -40.454 1.00 7.36 178 ILE A C 1
ATOM 539 O O . ILE A 1 73 ? 10.828 17.303 -41.008 1.00 7.02 178 ILE A O 1
ATOM 544 N N . SER A 1 74 ? 9.399 15.704 -40.341 1.00 6.82 179 SER A N 1
ATOM 545 C CA . SER A 1 74 ? 8.203 16.375 -40.828 1.00 7.27 179 SER A CA 1
ATOM 546 C C . SER A 1 74 ? 7.852 17.593 -39.993 1.00 7.16 179 SER A C 1
ATOM 547 O O . SER A 1 74 ? 7.828 17.510 -38.770 1.00 7.98 179 SER A O 1
ATOM 550 N N . VAL A 1 75 ? 7.564 18.711 -40.657 1.00 6.95 180 VAL A N 1
ATOM 551 C CA . VAL A 1 75 ? 7.095 19.933 -40.030 1.00 7.25 180 VAL A CA 1
ATOM 552 C C . VAL A 1 75 ? 5.897 20.449 -40.788 1.00 7.35 180 VAL A C 1
ATOM 553 O O . VAL A 1 75 ? 5.633 20.072 -41.919 1.00 8.07 180 VAL A O 1
ATOM 557 N N . LYS A 1 76 ? 5.188 21.341 -40.113 1.00 8.27 181 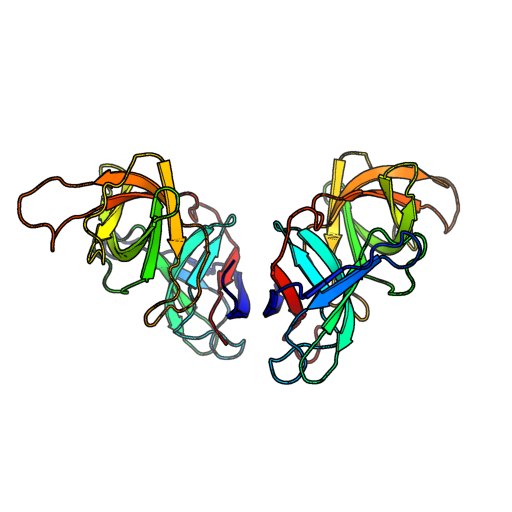LYS A N 1
ATOM 558 C CA . LYS A 1 76 ? 4.076 22.026 -40.732 1.00 8.67 181 LYS A CA 1
ATOM 559 C C . LYS A 1 76 ? 4.079 23.482 -40.295 1.00 8.37 181 LYS A C 1
ATOM 560 O O . LYS A 1 76 ? 4.537 23.872 -39.231 1.00 9.08 181 LYS A O 1
ATOM 568 N N . ILE A 1 77 ? 3.591 24.311 -41.212 1.00 8.75 182 ILE A N 1
ATOM 569 C CA . ILE A 1 77 ? 3.555 25.769 -41.097 1.00 9.48 182 ILE A CA 1
ATOM 570 C C . ILE A 1 77 ? 2.089 26.187 -41.172 1.00 9.16 182 ILE A C 1
ATOM 571 O O . ILE A 1 77 ? 1.380 25.795 -42.101 1.00 9.92 182 ILE A O 1
ATOM 576 N N . GLN A 1 78 ? 1.652 26.996 -40.207 1.00 10.14 183 GLN A N 1
ATOM 577 C CA . GLN A 1 78 ? 0.283 27.485 -40.209 1.00 11.41 183 GLN A CA 1
ATOM 578 C C . GLN A 1 78 ? 0.228 28.882 -40.774 1.00 12.10 183 GLN A C 1
ATOM 579 O O . GLN A 1 78 ? 0.862 29.786 -40.254 1.00 12.77 183 GLN A O 1
ATOM 585 N N . HIS A 1 79 ? -0.511 29.057 -41.864 1.00 11.84 184 HIS A N 1
ATOM 586 C CA . HIS A 1 79 ? -0.695 30.356 -42.494 1.00 12.66 184 HIS A CA 1
ATOM 587 C C . HIS A 1 79 ? -2.192 30.630 -42.521 1.00 14.29 184 HIS A C 1
ATOM 588 O O . HIS A 1 79 ? -2.917 30.109 -43.371 1.00 14.44 184 HIS A O 1
ATOM 595 N N . GLY A 1 80 ? -2.629 31.436 -41.563 1.00 15.89 185 GLY A N 1
ATOM 596 C CA . GLY A 1 80 ? -4.049 31.643 -41.317 1.00 16.70 185 GLY A CA 1
ATOM 597 C C . GLY A 1 80 ? -4.732 30.306 -41.112 1.00 17.39 185 GLY A C 1
ATOM 598 O O . GLY A 1 80 ? -4.379 29.547 -40.215 1.00 19.59 185 GLY A O 1
ATOM 599 N N . SER A 1 81 ? -5.696 30.024 -41.973 1.00 18.58 186 SER A N 1
ATOM 600 C CA . SER A 1 81 ? -6.476 28.781 -41.884 1.00 18.96 186 SER A CA 1
ATOM 601 C C . SER A 1 81 ? -5.897 27.624 -42.721 1.00 19.17 186 SER A C 1
ATOM 602 O O . SER A 1 81 ? -6.482 26.524 -42.764 1.00 21.38 186 SER A O 1
ATOM 605 N N . THR A 1 82 ? -4.752 27.824 -43.379 1.00 16.77 187 THR A N 1
ATOM 606 C CA . THR A 1 82 ? -4.158 26.722 -44.143 1.00 16.29 187 THR A CA 1
ATOM 607 C C . THR A 1 82 ? -2.879 26.220 -43.511 1.00 14.79 187 THR A C 1
ATOM 608 O O . THR A 1 82 ? -2.181 26.925 -42.824 1.00 15.36 187 THR A O 1
ATOM 615 N N . THR A 1 83 ? -2.615 24.952 -43.744 1.00 13.12 188 THR A N 1
ATOM 616 C CA . THR A 1 83 ? -1.421 24.273 -43.240 1.00 12.54 188 THR A CA 1
ATOM 617 C C . THR A 1 83 ? -0.579 23.805 -44.402 1.00 11.77 188 THR A C 1
ATOM 618 O O . THR A 1 83 ? -1.101 23.204 -45.343 1.00 13.46 188 THR A O 1
ATOM 622 N N . ILE A 1 84 ? 0.720 24.062 -44.325 1.00 9.92 189 ILE A N 1
ATOM 623 C CA . ILE A 1 84 ? 1.704 23.628 -45.313 1.00 9.61 189 ILE A CA 1
ATOM 624 C C . ILE A 1 84 ? 2.663 22.667 -44.649 1.00 8.92 189 ILE A C 1
ATOM 625 O O . ILE A 1 84 ? 3.246 23.000 -43.622 1.00 9.66 189 ILE A O 1
ATOM 630 N N . TYR A 1 85 ? 2.817 21.486 -45.225 1.00 8.04 190 TYR A N 1
ATOM 631 C CA . TYR A 1 85 ? 3.756 20.488 -44.708 1.00 7.79 190 TYR A CA 1
ATOM 632 C C . TYR A 1 85 ? 5.060 20.542 -45.473 1.00 8.03 190 TYR A C 1
ATOM 633 O O . TYR A 1 85 ? 5.072 20.802 -46.676 1.00 8.84 190 TYR A O 1
ATOM 642 N N . GLY A 1 86 ? 6.147 20.213 -44.787 1.00 7.48 191 GLY A N 1
ATOM 643 C CA . GLY A 1 86 ? 7.463 20.080 -45.399 1.00 7.60 191 GLY A CA 1
ATOM 644 C C . GLY A 1 86 ? 8.369 19.268 -44.518 1.00 7.22 191 GLY A C 1
ATOM 645 O O . GLY A 1 86 ? 7.910 18.600 -43.596 1.00 7.84 191 GLY A O 1
ATOM 646 N N . ILE A 1 87 ? 9.659 19.302 -44.807 1.00 7.64 192 ILE A N 1
ATOM 647 C CA . ILE A 1 87 ? 10.652 18.570 -43.993 1.00 7.75 192 ILE A CA 1
ATOM 648 C C . ILE A 1 87 ? 11.823 19.507 -43.703 1.00 6.78 192 ILE A C 1
ATOM 649 O O . ILE A 1 87 ? 12.184 20.362 -44.472 1.00 7.80 192 ILE A O 1
ATOM 654 N N . ILE A 1 88 ? 12.444 19.258 -42.566 1.00 6.85 193 ILE A N 1
ATOM 655 C CA . ILE A 1 88 ? 13.696 19.922 -42.196 1.00 7.25 193 ILE A CA 1
ATOM 656 C C . ILE A 1 88 ? 14.839 19.345 -43.023 1.00 6.91 193 ILE A C 1
ATOM 657 O O . ILE A 1 88 ? 14.992 18.129 -43.096 1.00 7.71 193 ILE A O 1
ATOM 662 N N . ILE A 1 89 ? 15.626 20.211 -43.658 1.00 7.49 194 ILE A N 1
ATOM 663 C CA . ILE A 1 89 ? 16.767 19.743 -44.488 1.00 8.27 194 ILE A CA 1
ATOM 664 C C . ILE A 1 89 ? 18.115 20.204 -43.952 1.00 7.66 194 ILE A C 1
ATOM 665 O O . ILE A 1 89 ? 19.129 19.693 -44.402 1.00 8.73 194 ILE A O 1
ATOM 670 N N . GLY A 1 90 ? 18.157 21.137 -43.008 1.00 7.82 195 GLY A N 1
ATOM 671 C CA . GLY A 1 90 ? 19.438 21.610 -42.484 1.00 7.75 195 GLY A CA 1
ATOM 672 C C . GLY A 1 90 ? 19.298 22.909 -41.763 1.00 7.57 195 GLY A C 1
ATOM 673 O O . GLY A 1 90 ? 18.185 23.297 -41.400 1.00 7.48 195 GLY A O 1
ATOM 674 N N . TYR A 1 91 ? 20.418 23.581 -41.565 1.00 7.66 196 TYR A N 1
ATOM 675 C CA . TYR A 1 91 ? 20.497 24.766 -40.727 1.00 8.37 196 TYR A CA 1
ATOM 676 C C . TYR A 1 91 ? 21.597 25.638 -41.283 1.00 9.59 196 TYR A C 1
ATOM 677 O O . TYR A 1 91 ? 22.672 25.140 -41.634 1.00 11.07 196 TYR A O 1
ATOM 686 N N . ASP A 1 92 ? 21.313 26.926 -41.406 1.00 9.09 197 ASP A N 1
ATOM 687 C CA . ASP A 1 92 ? 22.284 27.905 -41.861 1.00 10.77 197 ASP A CA 1
ATOM 688 C C . ASP A 1 92 ? 22.871 28.585 -40.659 1.00 11.69 197 ASP A C 1
ATOM 689 O O . ASP A 1 92 ? 22.230 29.419 -40.011 1.00 11.50 197 ASP A O 1
ATOM 694 N N . LYS A 1 93 ? 24.104 28.184 -40.332 1.00 13.81 198 LYS A N 1
ATOM 695 C CA . LYS A 1 93 ? 24.774 28.637 -39.144 1.00 17.25 198 LYS A CA 1
ATOM 696 C C . LYS A 1 93 ? 25.133 30.116 -39.183 1.00 17.66 198 LYS A C 1
ATOM 697 O O . LYS A 1 93 ? 25.190 30.750 -38.152 1.00 22.43 198 LYS A O 1
ATOM 703 N N . GLU A 1 94 ? 25.298 30.683 -40.361 1.00 16.16 199 GLU A N 1
ATOM 704 C CA . GLU A 1 94 ? 25.689 32.092 -40.478 1.00 16.59 199 GLU A CA 1
ATOM 705 C C . GLU A 1 94 ? 24.475 33.030 -40.404 1.00 15.18 199 GLU A C 1
ATOM 706 O O . GLU A 1 94 ? 24.637 34.207 -40.096 1.00 17.80 199 GLU A O 1
ATOM 715 N N . ASN A 1 95 ? 23.273 32.566 -40.765 1.00 11.82 200 ASN A N 1
ATOM 716 C CA . ASN A 1 95 ? 22.055 33.340 -40.645 1.00 12.07 200 ASN A CA 1
ATOM 717 C C . ASN A 1 95 ? 21.173 32.847 -39.499 1.00 11.45 200 ASN A C 1
ATOM 718 O O . ASN A 1 95 ? 20.121 33.415 -39.270 1.00 13.89 200 ASN A O 1
ATOM 723 N N . ASP A 1 96 ? 21.643 31.842 -38.770 1.00 11.78 201 ASP A N 1
ATOM 724 C CA . ASP A 1 96 ? 20.957 31.283 -37.578 1.00 12.19 201 ASP A CA 1
ATOM 725 C C . ASP A 1 96 ? 19.479 30.940 -37.861 1.00 11.05 201 ASP A C 1
ATOM 726 O O . ASP A 1 96 ? 18.565 31.314 -37.140 1.00 11.97 201 ASP A O 1
ATOM 731 N N . VAL A 1 97 ? 19.279 30.150 -38.902 1.00 9.46 202 VAL A N 1
ATOM 732 C CA . VAL A 1 97 ? 17.948 29.711 -39.276 1.00 8.34 202 VAL A CA 1
ATOM 733 C C . VAL A 1 97 ? 17.944 28.264 -39.740 1.00 7.64 202 VAL A C 1
ATOM 734 O O . VAL A 1 97 ? 18.844 27.788 -40.426 1.00 8.08 202 VAL A O 1
ATOM 738 N N . LEU A 1 98 ? 16.865 27.582 -39.360 1.00 7.26 203 LEU A N 1
ATOM 739 C CA . LEU A 1 98 ? 16.526 26.252 -39.861 1.00 7.50 203 LEU A CA 1
ATOM 740 C C . LEU A 1 98 ? 15.977 26.358 -41.280 1.00 6.93 203 LEU A C 1
ATOM 741 O O . LEU A 1 98 ? 15.270 27.302 -41.605 1.00 8.47 203 LEU A O 1
ATOM 746 N N . LYS A 1 99 ? 16.288 25.363 -42.100 1.00 7.31 204 LYS A N 1
ATOM 747 C CA . LYS A 1 99 ? 15.841 25.292 -43.493 1.00 7.79 204 LYS A CA 1
ATOM 748 C C . LYS A 1 99 ? 14.846 24.169 -43.689 1.00 7.64 204 LYS A C 1
ATOM 749 O O . LYS A 1 99 ? 15.108 23.032 -43.270 1.00 7.57 204 LYS A O 1
ATOM 755 N N . ILE A 1 100 ? 13.733 24.512 -44.335 1.00 7.78 205 ILE A N 1
ATOM 756 C CA . ILE A 1 100 ? 12.647 23.562 -44.614 1.00 8.39 205 ILE A CA 1
ATOM 757 C C . ILE A 1 100 ? 12.358 23.574 -46.106 1.00 7.49 205 ILE A C 1
ATOM 758 O O . ILE A 1 100 ? 12.367 24.614 -46.761 1.00 8.14 205 ILE A O 1
ATOM 763 N N . SER A 1 101 ? 12.122 22.389 -46.661 1.00 7.31 206 SER A N 1
ATOM 764 C CA . SER A 1 101 ? 11.739 22.304 -48.064 1.00 9.23 206 SER A CA 1
ATOM 765 C C . SER A 1 101 ? 10.736 21.175 -48.269 1.00 8.01 206 SER A C 1
ATOM 766 O O . SER A 1 101 ? 10.120 20.721 -47.317 1.00 7.52 206 SER A O 1
ATOM 771 N N . GLN A 1 102 ? 10.547 20.781 -49.507 1.00 7.53 207 GLN A N 1
ATOM 772 C CA . GLN A 1 102 ? 9.568 19.767 -49.914 1.00 8.73 207 GLN A CA 1
ATOM 773 C C . GLN A 1 102 ? 8.182 20.171 -49.478 1.00 7.78 207 GLN A C 1
ATOM 774 O O . GLN A 1 102 ? 7.432 19.395 -48.896 1.00 8.44 207 GLN A O 1
ATOM 780 N N . LEU A 1 103 ? 7.824 21.425 -49.751 1.00 8.48 208 LEU A N 1
ATOM 781 C CA . LEU A 1 103 ? 6.535 21.945 -49.304 1.00 8.88 208 LEU A CA 1
ATOM 782 C C . LEU A 1 103 ? 5.382 21.393 -50.123 1.00 8.88 208 LEU A C 1
ATOM 783 O O . LEU A 1 103 ? 5.468 21.294 -51.330 1.00 9.44 208 LEU A O 1
ATOM 788 N N . ASN A 1 104 ? 4.272 21.079 -49.472 1.00 8.24 209 ASN A N 1
ATOM 789 C CA . ASN A 1 104 ? 3.132 20.456 -50.145 1.00 9.41 209 ASN A CA 1
ATOM 790 C C . ASN A 1 104 ? 2.134 21.445 -50.708 1.00 10.12 209 ASN A C 1
ATOM 791 O O . ASN A 1 104 ? 1.079 21.050 -51.164 1.00 12.40 209 ASN A O 1
ATOM 796 N N . SER A 1 105 ? 2.448 22.724 -50.689 1.00 10.60 210 SER A N 1
ATOM 797 C CA . SER A 1 105 ? 1.501 23.788 -51.057 1.00 12.29 210 SER A CA 1
ATOM 798 C C . SER A 1 105 ? 2.245 24.979 -51.622 1.00 11.90 210 SER A C 1
ATOM 799 O O . SER A 1 105 ? 3.393 25.233 -51.236 1.00 12.89 210 SER A O 1
ATOM 802 N N . ASN A 1 106 ? 1.559 25.731 -52.487 1.00 12.82 211 ASN A N 1
ATOM 803 C CA . ASN A 1 106 ? 2.071 27.020 -52.930 1.00 13.39 211 ASN A CA 1
ATOM 804 C C . ASN A 1 106 ? 1.395 28.178 -52.213 1.00 13.49 211 ASN A C 1
ATOM 805 O O . ASN A 1 106 ? 1.504 29.320 -52.657 1.00 15.57 211 ASN A O 1
ATOM 810 N N . SER A 1 107 ? 0.731 27.900 -51.081 1.00 13.01 212 SER A N 1
ATOM 811 C CA . SER A 1 107 ? 0.196 28.957 -50.217 1.00 14.05 212 SER A CA 1
ATOM 812 C C . SER A 1 107 ? 1.227 30.010 -49.910 1.00 13.20 212 SER A C 1
ATOM 813 O O . SER A 1 107 ? 2.408 29.699 -49.696 1.00 12.89 212 SER A O 1
ATOM 816 N N . ASP A 1 108 ? 0.781 31.250 -49.775 1.00 13.88 213 ASP A N 1
ATOM 817 C CA . ASP A 1 108 ? 1.621 32.269 -49.193 1.00 14.12 213 ASP A CA 1
ATOM 818 C C . ASP A 1 108 ? 2.114 31.803 -47.819 1.00 13.40 213 ASP A C 1
ATOM 819 O O . ASP A 1 108 ? 1.412 31.125 -47.078 1.00 12.61 213 ASP A O 1
ATOM 824 N N . ILE A 1 109 ? 3.344 32.189 -47.502 1.00 12.21 214 ILE A N 1
ATOM 825 C CA . ILE A 1 109 ? 3.960 31.919 -46.216 1.00 12.53 214 ILE A CA 1
ATOM 826 C C . ILE A 1 109 ? 4.598 33.220 -45.784 1.00 12.79 214 ILE A C 1
ATOM 827 O O . ILE A 1 109 ? 5.273 33.863 -46.591 1.00 14.61 214 ILE A O 1
ATOM 832 N N . SER A 1 110 ? 4.328 33.651 -44.560 1.00 12.88 215 SER A N 1
ATOM 833 C CA . SER A 1 110 ? 4.729 34.978 -44.084 1.00 13.08 215 SER A CA 1
ATOM 834 C C . SER A 1 110 ? 5.594 34.876 -42.854 1.00 11.06 215 SER A C 1
ATOM 835 O O . SER A 1 110 ? 5.420 33.991 -42.012 1.00 10.21 215 SER A O 1
ATOM 838 N N . ALA A 1 111 ? 6.430 35.876 -42.674 1.00 11.21 216 ALA A N 1
ATOM 839 C CA . ALA A 1 111 ? 7.193 36.013 -41.453 1.00 10.95 216 ALA A CA 1
ATOM 840 C C . ALA A 1 111 ? 6.251 35.944 -40.244 1.00 10.60 216 ALA A C 1
ATOM 841 O O . ALA A 1 111 ? 5.180 36.583 -40.237 1.00 12.18 216 ALA A O 1
ATOM 843 N N . GLY A 1 112 ? 6.633 35.201 -39.223 1.00 10.48 217 GLY A N 1
ATOM 844 C CA . GLY A 1 112 ? 5.832 35.011 -38.027 1.00 11.34 217 GLY A CA 1
ATOM 845 C C . GLY A 1 112 ? 4.958 33.783 -38.045 1.00 11.65 217 GLY A C 1
ATOM 846 O O . GLY A 1 112 ? 4.495 33.369 -36.980 1.00 12.71 217 GLY A O 1
ATOM 847 N N . ASP A 1 113 ? 4.718 33.169 -39.199 1.00 10.24 218 ASP A N 1
ATOM 848 C CA . ASP A 1 113 ? 3.869 31.985 -39.236 1.00 10.54 218 ASP A CA 1
ATOM 849 C C . ASP A 1 113 ? 4.501 30.901 -38.348 1.00 9.75 218 ASP A C 1
ATOM 850 O O . ASP A 1 113 ? 5.727 30.678 -38.355 1.00 10.38 218 ASP A O 1
ATOM 855 N N . LYS A 1 114 ? 3.673 30.210 -37.592 1.00 9.43 219 LYS A N 1
ATOM 856 C CA . LYS A 1 114 ? 4.170 29.240 -36.639 1.00 10.02 219 LYS A CA 1
ATOM 857 C C . LYS A 1 114 ? 4.475 27.903 -37.282 1.00 9.04 219 LYS A C 1
ATOM 858 O O . LYS A 1 114 ? 3.719 27.391 -38.100 1.00 9.67 219 LYS A O 1
ATOM 864 N N . VAL A 1 115 ? 5.590 27.312 -36.852 1.00 8.70 220 VAL A N 1
ATOM 865 C CA . VAL A 1 115 ? 6.076 26.046 -37.343 1.00 8.15 220 VAL A CA 1
ATOM 866 C C . VAL A 1 115 ? 6.103 25.050 -36.209 1.00 8.30 220 VAL A C 1
ATOM 867 O O . VAL A 1 115 ? 6.617 25.364 -35.129 1.00 8.83 220 VAL A O 1
ATOM 871 N N . THR A 1 116 ? 5.495 23.896 -36.440 1.00 8.44 221 THR A N 1
ATOM 872 C CA . THR A 1 116 ? 5.421 22.817 -35.458 1.00 8.27 221 THR A CA 1
ATOM 873 C C . THR A 1 116 ? 5.765 21.508 -36.176 1.00 7.87 221 THR A C 1
ATOM 874 O O . THR A 1 116 ? 5.861 21.449 -37.396 1.00 8.38 221 THR A O 1
ATOM 878 N N . THR A 1 117 ? 5.960 20.429 -35.414 1.00 7.74 222 THR A N 1
ATOM 879 C CA . THR A 1 117 ? 6.209 19.156 -36.065 1.00 7.94 222 THR A CA 1
ATOM 880 C C . THR A 1 117 ? 4.926 18.685 -36.748 1.00 7.95 222 THR A C 1
ATOM 881 O O . THR A 1 117 ? 3.811 18.959 -36.310 1.00 8.63 222 THR A O 1
ATOM 885 N N . GLY A 1 118 ? 5.090 18.001 -37.869 1.00 8.06 223 GLY A N 1
ATOM 886 C CA . GLY A 1 118 ? 3.985 17.566 -38.693 1.00 8.78 223 GLY A CA 1
ATOM 887 C C . GLY A 1 118 ? 3.440 16.195 -38.431 1.00 9.54 223 GLY A C 1
ATOM 888 O O . GLY A 1 118 ? 2.293 15.897 -38.769 1.00 9.95 223 GLY A O 1
ATOM 889 N N . GLY A 1 119 ? 4.251 15.322 -37.852 1.00 8.91 224 GLY A N 1
ATOM 890 C CA . GLY A 1 1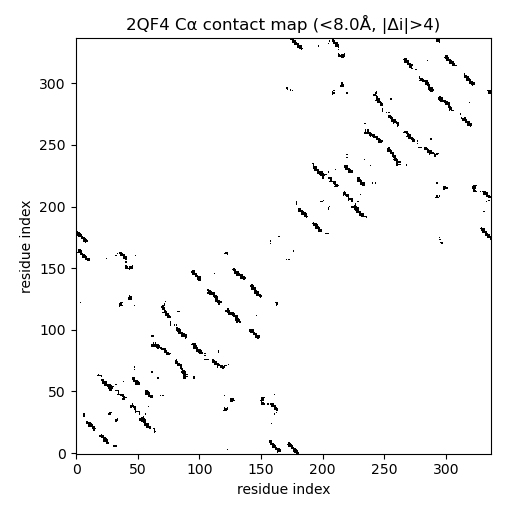19 ? 3.840 13.941 -37.549 1.00 9.76 224 GLY A CA 1
ATOM 891 C C . GLY A 1 119 ? 3.864 12.955 -38.703 1.00 9.65 224 GLY A C 1
ATOM 892 O O . GLY A 1 119 ? 3.486 11.813 -38.499 1.00 11.09 224 GLY A O 1
ATOM 893 N N . LEU A 1 120 ? 4.366 13.331 -39.869 1.00 9.75 225 LEU A N 1
ATOM 894 C CA . LEU A 1 120 ? 4.507 12.410 -40.981 1.00 10.88 225 LEU A CA 1
ATOM 895 C C . LEU A 1 120 ? 5.887 11.780 -40.934 1.00 10.53 225 LEU A C 1
ATOM 896 O O . LEU A 1 120 ? 6.778 12.197 -40.194 1.00 9.83 225 LEU A O 1
ATOM 901 N N . GLY A 1 121 ? 6.080 10.736 -41.716 1.00 11.37 226 GLY A N 1
ATOM 902 C CA . GLY A 1 121 ? 7.376 10.075 -41.807 1.00 11.32 226 GLY A CA 1
ATOM 903 C C . GLY A 1 121 ? 7.730 9.347 -40.527 1.00 11.09 226 GLY A C 1
ATOM 904 O O . GLY A 1 121 ? 6.870 8.896 -39.781 1.00 11.11 226 GLY A O 1
ATOM 905 N N . ASN A 1 122 ? 9.019 9.177 -40.309 1.00 10.46 227 ASN A N 1
ATOM 906 C CA . ASN A 1 122 ? 9.498 8.374 -39.198 1.00 10.70 227 ASN A CA 1
ATOM 907 C C . ASN A 1 122 ? 9.296 9.022 -37.847 1.00 9.78 227 ASN A C 1
ATOM 908 O O . ASN A 1 122 ? 8.962 8.342 -36.874 1.00 10.26 227 ASN A O 1
ATOM 916 N N . PHE A 1 123 ? 9.461 10.332 -37.766 1.00 8.98 228 PHE A N 1
ATOM 917 C CA . PHE A 1 123 ? 9.399 11.062 -36.485 1.00 8.04 228 PHE A CA 1
ATOM 918 C C . PHE A 1 123 ? 7.980 11.555 -36.343 1.00 8.36 228 PHE A C 1
ATOM 919 O O . PHE A 1 123 ? 7.685 12.720 -36.451 1.00 9.57 228 PHE A O 1
ATOM 927 N N . ASN A 1 124 ? 7.099 10.604 -36.062 1.00 8.32 229 ASN A N 1
ATOM 928 C CA . ASN A 1 124 ? 5.666 10.747 -36.273 1.00 8.95 229 ASN A CA 1
ATOM 929 C C . ASN A 1 124 ? 4.909 11.303 -35.092 1.00 9.20 229 ASN A C 1
ATOM 930 O O . ASN A 1 124 ? 3.892 10.801 -34.705 1.00 10.74 229 ASN A O 1
ATOM 935 N N . VAL A 1 125 ? 5.407 12.403 -34.519 1.00 9.29 230 VAL A N 1
ATOM 936 C CA . VAL A 1 125 ? 4.730 13.117 -33.450 1.00 9.74 230 VAL A CA 1
ATOM 937 C C . VAL A 1 125 ? 4.539 14.558 -33.889 1.00 9.07 230 VAL A C 1
ATOM 938 O O . VAL A 1 125 ? 5.497 15.287 -34.080 1.00 9.72 230 VAL A O 1
ATOM 944 N N . ALA A 1 126 ? 3.287 14.953 -33.993 1.00 9.43 231 ALA A N 1
ATOM 945 C CA . ALA A 1 126 ? 2.899 16.267 -34.448 1.00 9.72 231 ALA A CA 1
ATOM 946 C C . ALA A 1 126 ? 2.786 17.286 -33.312 1.00 9.70 231 ALA A C 1
ATOM 947 O O . ALA A 1 126 ? 2.692 16.924 -32.140 1.00 10.40 231 ALA A O 1
ATOM 949 N N . ASP A 1 127 ? 2.823 18.568 -33.683 1.00 9.62 232 ASP A N 1
ATOM 950 C CA . ASP A 1 127 ? 2.417 19.694 -32.849 1.00 9.99 232 ASP A CA 1
ATOM 951 C C . ASP A 1 127 ? 3.448 20.163 -31.834 1.00 10.47 232 ASP A C 1
ATOM 952 O O . ASP A 1 127 ? 3.174 21.051 -31.048 1.00 12.10 232 ASP A O 1
ATOM 957 N N . ILE A 1 128 ? 4.657 19.645 -31.881 1.00 9.31 233 ILE A N 1
ATOM 958 C CA . ILE A 1 128 ? 5.714 20.143 -31.029 1.00 9.46 233 ILE A CA 1
ATOM 959 C C . ILE A 1 128 ? 6.194 21.480 -31.620 1.00 8.67 233 ILE A C 1
ATOM 960 O O . ILE A 1 128 ? 6.479 21.552 -32.817 1.00 8.62 233 ILE A O 1
ATOM 965 N N . PRO A 1 129 ? 6.283 22.551 -30.806 1.00 8.76 234 PRO A N 1
ATOM 966 C CA . PRO A 1 129 ? 6.779 23.831 -31.339 1.00 8.96 234 PRO A CA 1
ATOM 967 C C . PRO A 1 129 ? 8.178 23.688 -31.923 1.00 8.47 234 PRO A C 1
ATOM 968 O O . PRO A 1 129 ? 9.055 23.111 -31.286 1.00 9.11 234 PRO A O 1
ATOM 972 N N . VAL A 1 130 ? 8.383 24.305 -33.082 1.00 8.09 235 VAL A N 1
ATOM 973 C CA . VAL A 1 130 ? 9.698 24.379 -33.749 1.00 8.88 235 VAL A CA 1
ATOM 974 C C . VAL A 1 130 ? 10.222 25.807 -33.798 1.00 8.66 235 VAL A C 1
ATOM 975 O O . VAL A 1 130 ? 11.360 26.066 -33.388 1.00 8.74 235 VAL A O 1
ATOM 979 N N . GLY A 1 131 ? 9.399 26.733 -34.268 1.00 8.85 236 GLY A N 1
ATOM 980 C CA . GLY A 1 131 ? 9.814 28.123 -34.377 1.00 9.04 236 GLY A CA 1
ATOM 981 C C . GLY A 1 131 ? 8.845 28.918 -35.191 1.00 8.86 236 GLY A C 1
ATOM 982 O O . GLY A 1 131 ? 7.683 28.541 -35.319 1.00 9.85 236 GLY A O 1
ATOM 983 N N . GLU A 1 132 ? 9.344 30.026 -35.735 1.00 8.56 237 GLU A N 1
ATOM 984 C CA . GLU A 1 132 ? 8.512 30.901 -36.551 1.00 10.34 237 GLU A CA 1
ATOM 985 C C . GLU A 1 132 ? 9.230 31.201 -37.841 1.00 8.68 237 GLU A C 1
ATOM 986 O O . GLU A 1 132 ? 10.467 31.297 -37.887 1.00 9.12 237 GLU A O 1
ATOM 992 N N . VAL A 1 133 ? 8.449 31.357 -38.912 1.00 8.69 238 VAL A N 1
ATOM 993 C CA . VAL A 1 133 ? 9.004 31.655 -40.203 1.00 8.72 238 VAL A CA 1
ATOM 994 C C . VAL A 1 133 ? 9.723 32.986 -40.205 1.00 9.25 238 VAL A C 1
ATOM 995 O O . VAL A 1 133 ? 9.213 33.986 -39.673 1.00 9.09 238 VAL A O 1
ATOM 999 N N . VAL A 1 134 ? 10.901 33.012 -40.795 1.00 8.24 239 VAL A N 1
ATOM 1000 C CA . VAL A 1 134 ? 11.603 34.237 -41.169 1.00 8.77 239 VAL A CA 1
ATOM 1001 C C . VAL A 1 134 ? 11.197 34.661 -42.571 1.00 8.95 239 VAL A C 1
ATOM 1002 O O . VAL A 1 134 ? 10.650 35.743 -42.763 1.00 10.69 239 VAL A O 1
ATOM 1006 N N . ALA A 1 135 ? 11.453 33.810 -43.562 1.00 8.53 240 ALA A N 1
ATOM 1007 C CA . ALA A 1 135 ? 11.179 34.144 -44.968 1.00 9.24 240 ALA A CA 1
ATOM 1008 C C . ALA A 1 135 ? 11.163 32.901 -45.814 1.00 8.45 240 ALA A C 1
ATOM 1009 O O . ALA A 1 135 ? 11.450 31.810 -45.333 1.00 8.94 240 ALA A O 1
ATOM 1011 N N . THR A 1 136 ? 10.803 33.089 -47.068 1.00 8.64 241 THR A N 1
ATOM 1012 C CA . THR A 1 136 ? 10.961 32.058 -48.062 1.00 8.84 241 THR A CA 1
ATOM 1013 C C . THR A 1 136 ? 11.980 32.490 -49.103 1.00 8.97 241 THR A C 1
ATOM 1014 O O . THR A 1 136 ? 12.203 33.673 -49.329 1.00 9.43 241 THR A O 1
ATOM 1018 N N . THR A 1 137 ? 12.604 31.515 -49.744 1.00 9.08 242 THR A N 1
ATOM 1019 C CA . THR A 1 137 ? 13.507 31.786 -50.842 1.00 9.93 242 THR A CA 1
ATOM 1020 C C . THR A 1 137 ? 13.245 30.740 -51.917 1.00 9.59 242 THR A C 1
ATOM 1021 O O . THR A 1 137 ? 12.485 29.764 -51.743 1.00 9.78 242 THR A O 1
ATOM 1025 N N . HIS A 1 138 ? 13.792 30.982 -53.106 1.00 10.96 243 HIS A N 1
ATOM 1026 C CA . HIS A 1 138 ? 13.405 30.206 -54.297 1.00 12.00 243 HIS A CA 1
ATOM 1027 C C . HIS A 1 138 ? 11.883 30.234 -54.439 1.00 12.13 243 HIS A C 1
ATOM 1028 O O . HIS A 1 138 ? 11.249 29.260 -54.818 1.00 12.51 243 HIS A O 1
ATOM 1035 N N . SER A 1 139 ? 11.302 31.399 -54.164 1.00 12.49 244 SER A N 1
ATOM 1036 C CA . SER A 1 139 ? 9.888 31.516 -53.865 1.00 14.92 244 SER A CA 1
ATOM 1037 C C . SER A 1 139 ? 8.981 31.292 -55.053 1.00 16.46 244 SER A C 1
ATOM 1038 O O . SER A 1 139 ? 7.822 30.925 -54.841 1.00 19.20 244 SER A O 1
ATOM 1041 N N . THR A 1 140 ? 9.509 31.467 -56.274 1.00 16.06 245 THR A N 1
ATOM 1042 C CA . THR A 1 140 ? 8.736 31.236 -57.501 1.00 17.21 245 THR A CA 1
ATOM 1043 C C . THR A 1 140 ? 9.088 29.910 -58.198 1.00 17.26 245 THR A C 1
ATOM 1044 O O . THR A 1 140 ? 8.569 29.624 -59.290 1.00 18.86 245 THR A O 1
ATOM 1048 N N . ASP A 1 141 ? 9.977 29.110 -57.615 1.00 15.61 246 ASP A N 1
ATOM 1049 C CA . ASP A 1 141 ? 10.346 27.814 -58.190 1.00 15.90 246 ASP A CA 1
ATOM 1050 C C . ASP A 1 141 ? 9.123 26.902 -58.183 1.00 14.99 246 ASP A C 1
ATOM 1051 O O . ASP A 1 141 ? 8.298 26.936 -57.263 1.00 14.98 246 ASP A O 1
ATOM 1056 N N . TYR A 1 142 ? 9.021 26.079 -59.210 1.00 14.67 247 TYR A N 1
ATOM 1057 C CA . TYR A 1 142 ? 7.932 25.153 -59.319 1.00 14.06 247 TYR A CA 1
ATOM 1058 C C . TYR A 1 142 ? 7.847 24.202 -58.149 1.00 14.18 247 TYR A C 1
ATOM 1059 O O . TYR A 1 142 ? 6.741 23.908 -57.701 1.00 14.30 247 TYR A O 1
ATOM 1068 N N . LEU A 1 143 ? 8.987 23.704 -57.694 1.00 14.53 248 LEU A N 1
ATOM 1069 C CA . LEU A 1 143 ? 9.005 22.669 -56.648 1.00 15.10 248 LEU A CA 1
ATOM 1070 C C . LEU A 1 143 ? 9.880 22.970 -55.441 1.00 15.49 248 LEU A C 1
ATOM 1071 O O . LEU A 1 143 ? 9.680 22.390 -54.371 1.00 18.09 248 LEU A O 1
ATOM 1076 N N . THR A 1 144 ? 10.855 23.854 -55.612 1.00 14.63 249 THR A N 1
ATOM 1077 C CA . THR A 1 144 ? 11.949 23.977 -54.655 1.00 15.16 249 THR A CA 1
ATOM 1078 C C . THR A 1 144 ? 11.925 25.240 -53.785 1.00 12.79 249 THR A C 1
ATOM 1079 O O . THR A 1 144 ? 12.941 25.629 -53.209 1.00 12.79 249 THR A O 1
ATOM 1083 N N . ARG A 1 145 ? 10.748 25.828 -53.597 1.00 11.27 250 ARG A N 1
ATOM 1084 C CA . ARG A 1 145 ? 10.634 26.865 -52.576 1.00 10.12 250 ARG A CA 1
ATOM 1085 C C . ARG A 1 145 ? 11.121 26.316 -51.233 1.00 9.27 250 ARG A C 1
ATOM 1086 O O . ARG A 1 145 ? 10.789 25.184 -50.823 1.00 9.87 250 ARG A O 1
ATOM 1094 N N . GLU A 1 146 ? 11.838 27.163 -50.505 1.00 8.86 251 GLU A N 1
ATOM 1095 C CA . GLU A 1 146 ? 12.411 26.823 -49.209 1.00 9.22 251 GLU A CA 1
ATOM 1096 C C . GLU A 1 146 ? 11.954 27.864 -48.194 1.00 8.15 251 GLU A C 1
ATOM 1097 O O . GLU A 1 146 ? 11.701 29.002 -48.542 1.00 10.48 251 GLU A O 1
ATOM 1103 N N . VAL A 1 147 ? 11.845 27.449 -46.958 1.00 8.50 252 VAL A N 1
ATOM 1104 C CA . VAL A 1 147 ? 11.475 28.317 -45.861 1.00 8.22 252 VAL A CA 1
ATOM 1105 C C . VAL A 1 147 ? 12.599 28.350 -44.863 1.00 8.20 252 VAL A C 1
ATOM 1106 O O . VAL A 1 147 ? 13.156 27.298 -44.511 1.00 8.68 252 VAL A O 1
ATOM 1110 N N . THR A 1 148 ? 12.930 29.529 -44.346 1.00 7.69 253 THR A N 1
ATOM 1111 C CA . THR A 1 148 ? 13.841 29.680 -43.221 1.00 7.62 253 THR A CA 1
ATOM 1112 C C . THR A 1 148 ? 13.063 30.020 -41.963 1.00 7.20 253 THR A C 1
ATOM 1113 O O . THR A 1 148 ? 12.079 30.779 -42.015 1.00 7.88 253 THR A O 1
ATOM 1117 N N . VAL A 1 149 ? 13.487 29.420 -40.852 1.00 7.47 254 VAL A N 1
ATOM 1118 C CA . VAL A 1 149 ? 12.770 29.447 -39.606 1.00 8.12 254 VAL A CA 1
ATOM 1119 C C . VAL A 1 149 ? 13.706 29.781 -38.438 1.00 7.88 254 VAL A C 1
ATOM 1120 O O . VAL A 1 149 ? 14.807 29.236 -38.322 1.00 8.81 254 VAL A O 1
ATOM 1124 N N . LYS A 1 150 ? 13.229 30.653 -37.568 1.00 8.24 255 LYS A N 1
ATOM 1125 C CA . LYS A 1 150 ? 13.938 30.968 -36.327 1.00 9.41 255 LYS A CA 1
ATOM 1126 C C . LYS A 1 150 ? 13.468 29.992 -35.257 1.00 8.33 255 LYS A C 1
ATOM 1127 O O . LYS A 1 150 ? 12.299 29.968 -34.906 1.00 8.79 255 LYS A O 1
ATOM 1133 N N . LEU A 1 151 ? 14.398 29.213 -34.733 1.00 8.81 256 LEU A N 1
ATOM 1134 C CA . LEU A 1 151 ? 14.086 28.215 -33.702 1.00 9.26 256 LEU A CA 1
ATOM 1135 C C . LEU A 1 151 ? 13.635 28.854 -32.425 1.00 9.91 256 LEU A C 1
ATOM 1136 O O . LEU A 1 151 ? 14.207 29.847 -31.988 1.00 11.53 256 LEU A O 1
ATOM 1141 N N . SER A 1 152 ? 12.617 28.297 -31.802 1.00 10.31 257 SER A N 1
ATOM 1142 C CA . SER A 1 152 ? 12.181 28.853 -30.514 1.00 11.90 257 SER A CA 1
ATOM 1143 C C . SER A 1 152 ? 12.844 28.234 -29.287 1.00 12.36 257 SER A C 1
ATOM 1144 O O . SER A 1 152 ? 12.731 28.800 -28.201 1.00 14.59 257 SER A O 1
ATOM 1147 N N . ALA A 1 153 ? 13.540 27.116 -29.436 1.00 11.59 258 ALA A N 1
ATOM 1148 C CA . ALA A 1 153 ? 14.249 26.486 -28.338 1.00 12.94 258 ALA A CA 1
ATOM 1149 C C . ALA A 1 153 ? 15.655 26.097 -28.754 1.00 12.93 258 ALA A C 1
ATOM 1150 O O . ALA A 1 153 ? 15.968 25.912 -29.930 1.00 14.22 258 ALA A O 1
ATOM 1152 N N . ASP A 1 154 ? 16.513 25.950 -27.756 1.00 14.59 259 ASP A N 1
ATOM 1153 C CA . ASP A 1 154 ? 17.838 25.375 -27.946 1.00 15.67 259 ASP A CA 1
ATOM 1154 C C . ASP A 1 154 ? 18.261 24.663 -26.679 1.00 14.60 259 ASP A C 1
ATOM 1155 O O . ASP A 1 154 ? 17.475 24.542 -25.728 1.00 15.11 259 ASP A O 1
ATOM 1160 N N . THR A 1 155 ? 19.463 24.108 -26.702 1.00 14.37 260 THR A N 1
ATOM 1161 C CA . THR A 1 155 ? 19.955 23.311 -25.591 1.00 15.61 260 THR A CA 1
ATOM 1162 C C . THR A 1 155 ? 21.083 23.992 -24.798 1.00 17.08 260 THR A C 1
ATOM 1163 O O . THR A 1 155 ? 21.778 23.344 -24.040 1.00 16.86 260 THR A O 1
ATOM 1167 N N . HIS A 1 156 ? 21.189 25.314 -24.920 1.00 18.90 261 HIS A N 1
ATOM 1168 C CA . HIS A 1 156 ? 22.172 26.092 -24.161 1.00 19.97 261 HIS A CA 1
ATOM 1169 C C . HIS A 1 156 ? 21.826 26.051 -22.686 1.00 20.70 261 HIS A C 1
ATOM 1170 O O . HIS A 1 156 ? 20.716 26.376 -22.300 1.00 21.11 261 HIS A O 1
ATOM 1177 N N . ASN A 1 157 ? 22.777 25.605 -21.865 1.00 22.27 262 ASN A N 1
ATOM 1178 C CA . ASN A 1 157 ? 22.556 25.477 -20.416 1.00 22.68 262 ASN A CA 1
ATOM 1179 C C . ASN A 1 157 ? 21.345 24.616 -20.063 1.00 22.44 262 ASN A C 1
ATOM 1180 O O . ASN A 1 157 ? 20.608 24.876 -19.100 1.00 23.45 262 ASN A O 1
ATOM 1185 N N . VAL A 1 158 ? 21.129 23.587 -20.880 1.00 19.74 263 VAL A N 1
ATOM 1186 C CA . VAL A 1 158 ? 20.103 22.587 -20.621 1.00 18.93 263 VAL A CA 1
ATOM 1187 C C . VAL A 1 158 ? 20.793 21.277 -20.293 1.00 17.55 263 VAL A C 1
ATOM 1188 O O . VAL A 1 158 ? 21.673 20.853 -21.035 1.00 18.40 263 VAL A O 1
ATOM 1192 N N . ASP A 1 159 ? 20.398 20.616 -19.212 1.00 15.92 264 ASP A N 1
ATOM 1193 C CA . ASP A 1 159 ? 21.029 19.330 -18.926 1.00 15.38 264 ASP A CA 1
ATOM 1194 C C A ASP A 1 159 ? 20.073 18.159 -18.767 1.00 13.44 264 ASP A C 1
ATOM 1195 O O A ASP A 1 159 ? 20.513 17.104 -18.418 1.00 11.25 264 ASP A O 1
ATOM 1203 N N . VAL A 1 160 ? 18.796 18.357 -19.072 1.00 12.51 265 VAL A N 1
ATOM 1204 C CA . VAL A 1 160 ? 17.814 17.269 -19.138 1.00 11.67 265 VAL A CA 1
ATOM 1205 C C . VAL A 1 160 ? 17.069 17.492 -20.446 1.00 10.45 265 VAL A C 1
ATOM 1206 O O . VAL A 1 160 ? 16.673 18.613 -20.762 1.00 11.99 265 VAL A O 1
ATOM 1210 N N . ILE A 1 161 ? 16.894 16.423 -21.200 1.00 9.60 266 ILE A N 1
ATOM 1211 C CA . ILE A 1 161 ? 16.167 16.431 -22.462 1.00 9.60 266 ILE A CA 1
ATOM 1212 C C . ILE A 1 161 ? 15.022 15.449 -22.348 1.00 9.14 266 ILE A C 1
ATOM 1213 O O . ILE A 1 161 ? 15.164 14.400 -21.759 1.00 9.11 266 ILE A O 1
ATOM 1218 N N . GLU A 1 162 ? 13.886 15.813 -22.920 1.00 9.47 267 GLU A N 1
ATOM 1219 C CA . GLU A 1 162 ? 12.749 14.922 -22.988 1.00 9.80 267 GLU A CA 1
ATOM 1220 C C . GLU A 1 162 ? 12.596 14.322 -24.378 1.00 9.09 267 GLU A C 1
ATOM 1221 O O . GLU A 1 162 ? 12.485 15.027 -25.363 1.00 9.24 267 GLU A O 1
ATOM 1227 N N . LEU A 1 163 ? 12.610 13.008 -24.463 1.00 8.73 268 LEU A N 1
ATOM 1228 C CA . LEU A 1 163 ? 12.325 12.280 -25.695 1.00 8.74 268 LEU A CA 1
ATOM 1229 C C . LEU A 1 163 ? 10.826 12.031 -25.754 1.00 9.31 268 LEU A C 1
ATOM 1230 O O . LEU A 1 163 ? 10.182 11.742 -24.743 1.00 10.10 268 LEU A O 1
ATOM 1235 N N . VAL A 1 164 ? 10.255 12.152 -26.958 1.00 9.79 269 VAL A N 1
ATOM 1236 C CA . VAL A 1 164 ? 8.790 12.039 -27.147 1.00 10.94 269 VAL A CA 1
ATOM 1237 C C . VAL A 1 164 ? 8.563 11.229 -28.424 1.00 11.26 269 VAL A C 1
ATOM 1238 O O . VAL A 1 164 ? 9.103 11.529 -29.488 1.00 12.26 269 VAL A O 1
ATOM 1244 N N . GLY A 1 165 ? 7.718 10.209 -28.325 1.00 10.88 270 GLY A N 1
ATOM 1245 C CA . GLY A 1 165 ? 7.316 9.402 -29.477 1.00 11.45 270 GLY A CA 1
ATOM 1246 C C . GLY A 1 165 ? 5.814 9.161 -29.487 1.00 10.38 270 GLY A C 1
ATOM 1247 O O . GLY A 1 165 ? 5.159 9.294 -28.488 1.00 10.42 270 GLY A O 1
ATOM 1248 N N . ASN A 1 166 ? 5.273 8.826 -30.645 1.00 10.97 271 ASN A N 1
ATOM 1249 C CA . ASN A 1 166 ? 3.870 8.498 -30.780 1.00 9.85 271 ASN A CA 1
ATOM 1250 C C . ASN A 1 166 ? 3.656 7.153 -30.140 1.00 10.89 271 ASN A C 1
ATOM 1251 O O . ASN A 1 166 ? 4.407 6.240 -30.403 1.00 13.68 271 ASN A O 1
ATOM 1256 N N . SER A 1 167 ? 2.626 7.017 -29.307 1.00 10.11 272 SER A N 1
ATOM 1257 C CA . SER A 1 167 ? 2.351 5.745 -28.686 1.00 11.81 272 SER A CA 1
ATOM 1258 C C . SER A 1 167 ? 1.342 4.869 -29.390 1.00 11.92 272 SER A C 1
ATOM 1259 O O . SER A 1 167 ? 1.142 3.717 -28.978 1.00 14.11 272 SER A O 1
ATOM 1262 N N . LYS A 1 168 ? 0.736 5.366 -30.465 1.00 11.06 273 LYS A N 1
ATOM 1263 C CA . LYS A 1 168 ? -0.222 4.570 -31.224 1.00 11.85 273 LYS A CA 1
ATOM 1264 C C . LYS A 1 168 ? 0.531 3.620 -32.131 1.00 10.71 273 LYS A C 1
ATOM 1265 O O . LYS A 1 168 ? 1.547 3.969 -32.757 1.00 11.82 273 LYS A O 1
ATOM 1271 N N . LEU A 1 169 ? -0.008 2.429 -32.285 1.00 11.92 274 LEU A N 1
ATOM 1272 C CA . LEU A 1 169 ? 0.654 1.416 -33.068 1.00 12.66 274 LEU A CA 1
ATOM 1273 C C . LEU A 1 169 ? 0.689 1.766 -34.565 1.00 11.70 274 LEU A C 1
ATOM 1274 O O . LEU A 1 169 ? 1.733 1.672 -35.218 1.00 12.15 274 LEU A O 1
ATOM 1279 N N . VAL A 1 170 ? -0.461 2.176 -35.101 1.00 9.92 275 VAL A N 1
ATOM 1280 C CA . VAL A 1 170 ? -0.588 2.566 -36.503 1.00 10.06 275 VAL A CA 1
ATOM 1281 C C . VAL A 1 170 ? -1.427 3.860 -36.561 1.00 9.78 275 VAL A C 1
ATOM 1282 O O . VAL A 1 170 ? -2.652 3.842 -36.735 1.00 11.05 275 VAL A O 1
ATOM 1286 N N . PRO A 1 171 ? -0.760 4.996 -36.432 1.00 10.22 276 PRO A N 1
ATOM 1287 C CA . PRO A 1 171 ? -1.464 6.272 -36.652 1.00 11.35 276 PRO A CA 1
ATOM 1288 C C . PRO A 1 171 ? -2.116 6.298 -38.029 1.00 12.13 276 PRO A C 1
ATOM 1289 O O . PRO A 1 171 ? -1.527 5.849 -39.003 1.00 12.77 276 PRO A O 1
ATOM 1293 N N . ARG A 1 172 ? -3.335 6.808 -38.093 1.00 12.95 277 ARG A N 1
ATOM 1294 C CA . ARG A 1 172 ? -4.103 6.706 -39.331 1.00 14.13 277 ARG A CA 1
ATOM 1295 C C . ARG A 1 172 ? -5.317 7.587 -39.294 1.00 15.65 277 ARG A C 1
ATOM 1296 O O . ARG A 1 172 ? -5.886 7.784 -40.373 1.00 17.03 277 ARG A O 1
ATOM 1305 N N . SER B 1 1 ? 14.519 19.678 -13.949 1.00 27.54 106 SER B N 1
ATOM 1306 C CA . SER B 1 1 ? 13.492 18.778 -14.578 1.00 26.62 106 SER B CA 1
ATOM 1307 C C . SER B 1 1 ? 13.608 17.384 -13.992 1.00 26.02 106 SER B C 1
ATOM 1308 O O . SER B 1 1 ? 14.697 16.805 -13.989 1.00 25.46 106 SER B O 1
ATOM 1311 N N . LYS B 1 2 ? 12.492 16.831 -13.518 1.00 25.29 107 LYS B N 1
ATOM 1312 C CA . LYS B 1 2 ? 12.484 15.458 -12.987 1.00 24.16 107 LYS B CA 1
ATOM 1313 C C . LYS B 1 2 ? 12.724 14.438 -14.099 1.00 22.35 107 LYS B C 1
ATOM 1314 O O . LYS B 1 2 ? 12.167 14.561 -15.203 1.00 22.50 107 LYS B O 1
ATOM 1320 N N . LEU B 1 3 ? 13.519 13.416 -13.797 1.00 20.27 108 LEU B N 1
ATOM 1321 C CA . LEU B 1 3 ? 13.675 12.276 -14.692 1.00 18.86 108 LEU B CA 1
ATOM 1322 C C . LEU B 1 3 ? 12.504 11.331 -14.474 1.00 17.36 108 LEU B C 1
ATOM 1323 O O . LEU B 1 3 ? 12.365 10.710 -13.434 1.00 19.18 108 LEU B O 1
ATOM 1328 N N . GLN B 1 4 ? 11.627 11.257 -15.456 1.00 14.49 109 GLN B N 1
ATOM 1329 C CA . GLN B 1 4 ? 10.420 10.445 -15.412 1.00 12.37 109 GLN B CA 1
ATOM 1330 C C . GLN B 1 4 ? 10.081 10.068 -16.850 1.00 10.39 109 GLN B C 1
ATOM 1331 O O . GLN B 1 4 ? 10.499 10.747 -17.810 1.00 10.64 109 GLN B O 1
ATOM 1337 N N . ALA B 1 5 ? 9.288 9.022 -16.968 1.00 10.13 110 ALA B N 1
ATOM 1338 C CA . ALA B 1 5 ? 8.668 8.636 -18.234 1.00 10.33 110 ALA B CA 1
ATOM 1339 C C . ALA B 1 5 ? 7.170 8.781 -18.078 1.00 10.17 110 ALA B C 1
ATOM 1340 O O . ALA B 1 5 ? 6.613 8.482 -17.012 1.00 10.62 110 ALA B O 1
ATOM 1342 N N . THR B 1 6 ? 6.519 9.273 -19.119 1.00 10.16 111 THR B N 1
ATOM 1343 C CA . THR B 1 6 ? 5.097 9.538 -19.065 1.00 9.91 111 THR B CA 1
ATOM 1344 C C . THR B 1 6 ? 4.393 8.988 -20.305 1.00 9.93 111 THR B C 1
ATOM 1345 O O . THR B 1 6 ? 5.004 8.695 -21.326 1.00 10.65 111 THR B O 1
ATOM 1349 N N . LYS B 1 7 ? 3.087 8.842 -20.163 1.00 9.51 112 LYS B N 1
ATOM 1350 C CA . LYS B 1 7 ? 2.174 8.593 -21.270 1.00 10.34 112 LYS B CA 1
ATOM 1351 C C . LYS B 1 7 ? 1.204 9.756 -21.309 1.00 10.23 112 LYS B C 1
ATOM 1352 O O . LYS B 1 7 ? 0.743 10.191 -20.262 1.00 10.75 112 LYS B O 1
ATOM 1358 N N . THR B 1 8 ? 0.838 10.205 -22.509 1.00 10.52 113 THR B N 1
ATOM 1359 C CA . THR B 1 8 ? -0.090 11.298 -22.682 1.00 10.84 113 THR B CA 1
ATOM 1360 C C . THR B 1 8 ? -1.194 10.915 -23.640 1.00 10.58 113 THR B C 1
ATOM 1361 O O . THR B 1 8 ? -1.038 10.034 -24.494 1.00 10.93 113 THR B O 1
ATOM 1365 N N . LEU B 1 9 ? -2.320 11.590 -23.481 1.00 10.49 114 LEU B N 1
ATOM 1366 C CA . LEU B 1 9 ? -3.487 11.392 -24.328 1.00 11.78 114 LEU B CA 1
ATOM 1367 C C . LEU B 1 9 ? -4.260 12.674 -24.410 1.00 11.92 114 LEU B C 1
ATOM 1368 O O . LEU B 1 9 ? -4.713 13.159 -23.366 1.00 12.67 114 LEU B O 1
ATOM 1373 N N . ALA B 1 10 ? -4.459 13.237 -25.604 1.00 12.00 115 ALA B N 1
ATOM 1374 C CA . ALA B 1 10 ? -5.277 14.432 -25.747 1.00 12.94 115 ALA B CA 1
ATOM 1375 C C . ALA B 1 10 ? -6.681 14.025 -26.176 1.00 11.95 115 ALA B C 1
ATOM 1376 O O . ALA B 1 10 ? -6.846 13.051 -26.901 1.00 13.94 115 ALA B O 1
ATOM 1378 N N . ALA B 1 11 ? -7.670 14.760 -25.705 1.00 11.45 116 ALA B N 1
ATOM 1379 C CA . ALA B 1 11 ? -9.059 14.405 -25.964 1.00 11.81 116 ALA B CA 1
ATOM 1380 C C . ALA B 1 11 ? -9.921 15.650 -25.936 1.00 11.84 116 ALA B C 1
ATOM 1381 O O . ALA B 1 11 ? -9.576 16.657 -25.370 1.00 12.56 116 ALA B O 1
ATOM 1383 N N . ASP B 1 12 ? -11.068 15.539 -26.590 1.00 12.07 117 ASP B N 1
ATOM 1384 C CA . ASP B 1 12 ? -12.042 16.617 -26.649 1.00 12.20 117 ASP B CA 1
ATOM 1385 C C . ASP B 1 12 ? -12.891 16.649 -25.394 1.00 10.70 117 ASP B C 1
ATOM 1386 O O . ASP B 1 12 ? -13.256 15.600 -24.859 1.00 11.08 117 ASP B O 1
ATOM 1391 N N . VAL B 1 13 ? -13.263 17.848 -24.973 1.00 11.15 118 VAL B N 1
ATOM 1392 C CA . VAL B 1 13 ? -14.226 18.034 -23.890 1.00 10.80 118 VAL B CA 1
ATOM 1393 C C . VAL B 1 13 ? -15.637 17.798 -24.439 1.00 10.36 118 VAL B C 1
ATOM 1394 O O . VAL B 1 13 ? -16.038 18.470 -25.383 1.00 12.57 118 VAL B O 1
ATOM 1398 N N . ILE B 1 14 ? -16.350 16.851 -23.866 1.00 10.74 119 ILE B N 1
ATOM 1399 C CA . ILE B 1 14 ? -17.692 16.503 -24.323 1.00 11.80 119 ILE B CA 1
ATOM 1400 C C . ILE B 1 14 ? -18.747 16.646 -23.224 1.00 11.87 119 ILE B C 1
ATOM 1401 O O . ILE B 1 14 ? -19.906 16.287 -23.437 1.00 13.00 119 ILE B O 1
ATOM 1406 N N . MET B 1 15 ? -18.374 17.146 -22.051 1.00 11.08 120 MET B N 1
ATOM 1407 C CA . MET B 1 15 ? -19.359 17.585 -21.066 1.00 11.40 120 MET B CA 1
ATOM 1408 C C . MET B 1 15 ? -18.670 18.458 -20.068 1.00 11.12 120 MET B C 1
ATOM 1409 O O . MET B 1 15 ? -17.500 18.256 -19.756 1.00 10.29 120 MET B O 1
ATOM 1416 N N . ARG B 1 16 ? -19.411 19.432 -19.566 1.00 11.16 121 ARG B N 1
ATOM 1417 C CA . ARG B 1 16 ? -19.003 20.238 -18.424 1.00 13.31 121 ARG B CA 1
ATOM 1418 C C . ARG B 1 16 ? -20.115 20.208 -17.394 1.00 12.14 121 ARG B C 1
ATOM 1419 O O . ARG B 1 16 ? -21.286 20.361 -17.746 1.00 13.81 121 ARG B O 1
ATOM 1432 N N . SER B 1 17 ? -19.785 20.021 -16.132 1.00 11.44 122 SER B N 1
ATOM 1433 C CA . SER B 1 17 ? -20.823 19.972 -15.106 1.00 12.37 122 SER B CA 1
ATOM 1434 C C . SER B 1 17 ? -21.414 21.346 -14.966 1.00 14.17 122 SER B C 1
ATOM 1435 O O . SER B 1 17 ? -20.685 22.278 -14.713 1.00 16.06 122 SER B O 1
ATOM 1438 N N . PRO B 1 18 ? -22.731 21.456 -14.970 1.00 16.39 123 PRO B N 1
ATOM 1439 C CA . PRO B 1 18 ? -23.356 22.767 -14.718 1.00 17.84 123 PRO B CA 1
ATOM 1440 C C . PRO B 1 18 ? -23.765 23.020 -13.287 1.00 19.28 123 PRO B C 1
ATOM 1441 O O . PRO B 1 18 ? -24.294 24.115 -12.950 1.00 21.36 123 PRO B O 1
ATOM 1445 N N . VAL B 1 19 ? -23.587 22.011 -12.445 1.00 18.91 124 VAL B N 1
ATOM 1446 C CA . VAL B 1 19 ? -24.179 22.065 -11.117 1.00 19.92 124 VAL B CA 1
ATOM 1447 C C . VAL B 1 19 ? -23.195 22.532 -10.096 1.00 20.02 124 VAL B C 1
ATOM 1448 O O . VAL B 1 19 ? -21.983 22.424 -10.255 1.00 20.92 124 VAL B O 1
ATOM 1452 N N . SER B 1 20 ? -23.731 23.046 -8.995 1.00 18.80 125 SER B N 1
ATOM 1453 C CA . SER B 1 20 ? -22.893 23.719 -8.006 1.00 18.92 125 SER B CA 1
ATOM 1454 C C . SER B 1 20 ? -21.973 22.795 -7.255 1.00 16.84 125 SER B C 1
ATOM 1455 O O . SER B 1 20 ? -20.906 23.189 -6.837 1.00 17.12 125 SER B O 1
ATOM 1458 N N . TRP B 1 21 ? -22.391 21.546 -7.095 1.00 15.50 126 TRP B N 1
ATOM 1459 C CA . TRP B 1 21 ? -21.732 20.695 -6.143 1.00 13.68 126 TRP B CA 1
ATOM 1460 C C . TRP B 1 21 ? -20.469 20.037 -6.652 1.00 12.64 126 TRP B C 1
ATOM 1461 O O . TRP B 1 21 ? -19.755 19.419 -5.862 1.00 12.13 126 TRP B O 1
ATOM 1472 N N . LYS B 1 22 ? -20.200 20.136 -7.950 1.00 11.80 127 LYS B N 1
ATOM 1473 C CA . LYS B 1 22 ? -19.089 19.411 -8.526 1.00 10.85 127 LYS B CA 1
ATOM 1474 C C . LYS B 1 22 ? -18.662 20.062 -9.822 1.00 10.24 127 LYS B C 1
ATOM 1475 O O . LYS B 1 22 ? -19.462 20.174 -10.762 1.00 12.74 127 LYS B O 1
ATOM 1481 N N . GLN B 1 23 ? -17.401 20.472 -9.882 1.00 9.69 128 GLN B N 1
ATOM 1482 C CA A GLN B 1 23 ? -16.798 21.068 -11.074 0.50 9.03 128 GLN B CA 1
ATOM 1483 C CA B GLN B 1 23 ? -16.874 21.015 -11.127 0.50 9.57 128 GLN B CA 1
ATOM 1484 C C . GLN B 1 23 ? -15.972 19.988 -11.781 1.00 8.59 128 GLN B C 1
ATOM 1485 O O . GLN B 1 23 ? -14.973 19.535 -11.214 1.00 8.40 128 GLN B O 1
ATOM 1496 N N . GLU B 1 24 ? -16.378 19.593 -12.973 1.00 8.25 129 GLU B N 1
ATOM 1497 C CA . GLU B 1 24 ? -15.731 18.486 -13.666 1.00 8.17 129 GLU B CA 1
ATOM 1498 C C . GLU B 1 24 ? -16.044 18.534 -15.139 1.00 8.05 129 GLU B C 1
ATOM 1499 O O . GLU B 1 24 ? -16.999 19.177 -15.580 1.00 9.82 129 GLU B O 1
ATOM 1505 N N . LEU B 1 25 ? -15.207 17.866 -15.921 1.00 8.63 130 LEU B N 1
ATOM 1506 C CA . LEU B 1 25 ? -15.376 17.739 -17.373 1.00 9.40 130 LEU B CA 1
ATOM 1507 C C . LEU B 1 25 ? -15.320 16.289 -17.758 1.00 8.84 130 LEU B C 1
ATOM 1508 O O . LEU B 1 25 ? -14.701 15.457 -17.068 1.00 9.58 130 LEU B O 1
ATOM 1513 N N . THR B 1 26 ? -15.949 15.957 -18.872 1.00 9.18 131 THR B N 1
ATOM 1514 C CA . THR B 1 26 ? -15.832 14.644 -19.465 1.00 10.13 131 THR B CA 1
ATOM 1515 C C . THR B 1 26 ? -15.090 14.763 -20.776 1.00 9.37 131 THR B C 1
ATOM 1516 O O . THR B 1 26 ? -15.329 15.694 -21.536 1.00 9.30 131 THR B O 1
ATOM 1520 N N . LEU B 1 27 ? -14.225 13.804 -21.025 1.00 9.45 132 LEU B N 1
ATOM 1521 C CA . LEU B 1 27 ? -13.405 13.741 -22.227 1.00 9.97 132 LEU B CA 1
ATOM 1522 C C . LEU B 1 27 ? -13.768 12.502 -23.045 1.00 10.90 132 LEU B C 1
ATOM 1523 O O . LEU B 1 27 ? -14.134 11.462 -22.507 1.00 11.33 132 LEU B O 1
ATOM 1528 N N . ASP B 1 28 ? -13.576 12.604 -24.366 1.00 10.74 133 ASP B N 1
ATOM 1529 C CA . ASP B 1 28 ? -13.929 11.521 -25.308 1.00 11.91 133 ASP B CA 1
ATOM 1530 C C . ASP B 1 28 ? -12.843 10.499 -25.538 1.00 12.49 133 ASP B C 1
ATOM 1531 O O . ASP B 1 28 ? -12.720 9.938 -26.637 1.00 14.93 133 ASP B O 1
ATOM 1536 N N . ALA B 1 29 ? -12.090 10.202 -24.497 1.00 11.99 134 ALA B N 1
ATOM 1537 C CA . ALA B 1 29 ? -11.200 9.079 -24.529 1.00 12.82 134 ALA B CA 1
ATOM 1538 C C . ALA B 1 29 ? -11.074 8.457 -23.186 1.00 12.68 134 ALA B C 1
ATOM 1539 O O . ALA B 1 29 ? -11.208 9.159 -22.172 1.00 14.12 134 ALA B O 1
ATOM 1541 N N . GLY B 1 30 ? -10.925 7.141 -23.145 1.00 12.93 135 GLY B N 1
ATOM 1542 C CA . GLY B 1 30 ? -11.242 6.294 -22.032 1.00 13.34 135 GLY B CA 1
ATOM 1543 C C . GLY B 1 30 ? -10.109 5.224 -21.993 1.00 12.90 135 GLY B C 1
ATOM 1544 O O . GLY B 1 30 ? -9.027 5.340 -22.610 1.00 13.14 135 GLY B O 1
ATOM 1545 N N . ARG B 1 31 ? -10.374 4.166 -21.255 1.00 14.25 136 ARG B N 1
ATOM 1546 C CA . ARG B 1 31 ? -9.438 3.050 -21.127 1.00 15.68 136 ARG B CA 1
ATOM 1547 C C . ARG B 1 31 ? -8.976 2.463 -22.471 1.00 15.71 136 ARG B C 1
ATOM 1548 O O . ARG B 1 31 ? -7.806 2.091 -22.631 1.00 16.13 136 ARG B O 1
ATOM 1562 N N . SER B 1 32 ? -9.860 2.459 -23.458 1.00 15.35 137 SER B N 1
ATOM 1563 C CA . SER B 1 32 ? -9.533 1.859 -24.762 1.00 15.43 137 SER B CA 1
ATOM 1564 C C . SER B 1 32 ? -8.417 2.605 -25.494 1.00 15.98 137 SER B C 1
ATOM 1565 O O . SER B 1 32 ? -7.813 2.045 -26.409 1.00 18.00 137 SER B O 1
ATOM 1568 N N . LYS B 1 33 ? -8.143 3.857 -25.102 1.00 14.65 138 LYS B N 1
ATOM 1569 C CA . LYS B 1 33 ? -7.086 4.681 -25.682 1.00 15.35 138 LYS B CA 1
ATOM 1570 C C . LYS B 1 33 ? -5.943 4.955 -24.688 1.00 15.16 138 LYS B C 1
ATOM 1571 O O . LYS B 1 33 ? -5.010 5.709 -24.976 1.00 16.72 138 LYS B O 1
ATOM 1577 N N . GLY B 1 34 ? -6.001 4.280 -23.554 1.00 14.88 139 GLY B N 1
ATOM 1578 C CA . GLY B 1 34 ? -4.909 4.346 -22.593 1.00 14.79 139 GLY B CA 1
ATOM 1579 C C . GLY B 1 34 ? -5.095 5.293 -21.420 1.00 14.33 139 GLY B C 1
ATOM 1580 O O . GLY B 1 34 ? -4.161 5.508 -20.665 1.00 14.93 139 GLY B O 1
ATOM 1581 N N . ALA B 1 35 ? -6.285 5.861 -21.240 1.00 12.76 140 ALA B N 1
ATOM 1582 C CA . ALA B 1 35 ? -6.523 6.700 -20.056 1.00 12.47 140 ALA B CA 1
ATOM 1583 C C . ALA B 1 35 ? -6.348 5.853 -18.805 1.00 12.56 140 ALA B C 1
ATOM 1584 O O . ALA B 1 35 ? -6.738 4.696 -18.761 1.00 13.56 140 ALA B O 1
ATOM 1586 N N . SER B 1 36 ? -5.757 6.447 -17.781 1.00 12.26 141 SER B N 1
ATOM 1587 C CA . SER B 1 36 ? -5.415 5.766 -16.543 1.00 13.14 141 SER B CA 1
ATOM 1588 C C . SER B 1 36 ? -5.724 6.659 -15.343 1.00 11.81 141 SER B C 1
ATOM 1589 O O . SER B 1 36 ? -5.675 7.882 -15.437 1.00 11.66 141 SER B O 1
ATOM 1593 N N . GLU B 1 37 ? -5.981 6.004 -14.218 1.00 12.12 142 GLU B N 1
ATOM 1594 C CA . GLU B 1 37 ? -6.349 6.683 -12.999 1.00 12.27 142 GLU B CA 1
ATOM 1595 C C . GLU B 1 37 ? -5.235 7.513 -12.329 1.00 11.33 142 GLU B C 1
ATOM 1596 O O . GLU B 1 37 ? -5.538 8.316 -11.456 1.00 13.82 142 GLU B O 1
ATOM 1602 N N . ASN B 1 38 ? -3.991 7.344 -12.756 1.00 11.15 143 ASN B N 1
ATOM 1603 C CA . ASN B 1 38 ? -2.898 8.150 -12.235 1.00 11.29 143 ASN B CA 1
ATOM 1604 C C . ASN B 1 38 ? -2.658 9.424 -12.989 1.00 10.22 143 ASN B C 1
ATOM 1605 O O . ASN B 1 38 ? -1.704 10.127 -12.706 1.00 10.32 143 ASN B O 1
ATOM 1610 N N . MET B 1 39 ? -3.519 9.755 -13.946 1.00 9.21 144 MET B N 1
ATOM 1611 C CA . MET B 1 39 ? -3.256 10.855 -14.841 1.00 8.77 144 MET B CA 1
ATOM 1612 C C . MET B 1 39 ? -3.775 12.201 -14.288 1.00 8.15 144 MET B C 1
ATOM 1613 O O . MET B 1 39 ? -4.842 12.299 -13.679 1.00 8.45 144 MET B O 1
ATOM 1618 N N . LEU B 1 40 ? -3.005 13.231 -14.581 1.00 7.85 145 LEU B N 1
ATOM 1619 C CA . LEU B 1 40 ? -3.392 14.613 -14.385 1.00 8.20 145 LEU B CA 1
ATOM 1620 C C . LEU B 1 40 ? -3.823 15.222 -15.718 1.00 8.68 145 LEU B C 1
ATOM 1621 O O . LEU B 1 40 ? -3.583 14.644 -16.784 1.00 9.87 145 LEU B O 1
ATOM 1626 N N . ALA B 1 41 ? -4.482 16.379 -15.663 1.00 7.75 146 ALA B N 1
ATOM 1627 C CA . ALA B 1 41 ? -5.089 17.003 -16.825 1.00 8.50 146 ALA B CA 1
ATOM 1628 C C . ALA B 1 41 ? -4.548 18.416 -16.972 1.00 8.55 146 ALA B C 1
ATOM 1629 O O . ALA B 1 41 ? -4.514 19.166 -16.003 1.00 8.63 146 ALA B O 1
ATOM 1631 N N . ILE B 1 42 ? -4.177 18.753 -18.195 1.00 9.33 147 ILE B N 1
ATOM 1632 C CA . ILE B 1 42 ? -3.551 20.012 -18.546 1.00 10.68 147 ILE B CA 1
ATOM 1633 C C . ILE B 1 42 ? -4.291 20.717 -19.677 1.00 10.97 147 ILE B C 1
ATOM 1634 O O . ILE B 1 42 ? -4.819 20.088 -20.614 1.00 11.40 147 ILE B O 1
ATOM 1639 N N . ALA B 1 43 ? -4.331 22.040 -19.582 1.00 11.46 148 ALA B N 1
ATOM 1640 C CA . ALA B 1 43 ? -4.804 22.887 -20.679 1.00 13.56 148 ALA B CA 1
ATOM 1641 C C . ALA B 1 43 ? -4.027 24.159 -20.616 1.00 14.96 148 ALA B C 1
ATOM 1642 O O . ALA B 1 43 ? -3.672 24.628 -19.535 1.00 14.54 148 ALA B O 1
ATOM 1644 N N . ASN B 1 44 ? -3.763 24.748 -21.772 1.00 16.86 149 ASN B N 1
ATOM 1645 C CA . ASN B 1 44 ? -3.078 26.044 -21.790 1.00 19.47 149 ASN B CA 1
ATOM 1646 C C . ASN B 1 44 ? -1.739 25.962 -21.023 1.00 19.44 149 ASN B C 1
ATOM 1647 O O . ASN B 1 44 ? -1.334 26.945 -20.400 1.00 22.56 149 ASN B O 1
ATOM 1652 N N . GLY B 1 45 ? -1.057 24.817 -21.109 1.00 19.23 150 GLY B N 1
ATOM 1653 C CA . GLY B 1 45 ? 0.241 24.633 -20.447 1.00 18.28 150 GLY B CA 1
ATOM 1654 C C . GLY B 1 45 ? 0.252 24.567 -18.944 1.00 17.66 150 GLY B C 1
ATOM 1655 O O . GLY B 1 45 ? 1.332 24.682 -18.344 1.00 19.37 150 GLY B O 1
ATOM 1656 N N . GLY B 1 46 ? -0.909 24.401 -18.307 1.00 14.00 151 GLY B N 1
ATOM 1657 C CA . GLY B 1 46 ? -0.892 24.221 -16.863 1.00 12.64 151 GLY B CA 1
ATOM 1658 C C . GLY B 1 46 ? -1.896 23.238 -16.371 1.00 10.62 151 GLY B C 1
ATOM 1659 O O . GLY B 1 46 ? -2.792 22.809 -17.081 1.00 10.06 151 GLY B O 1
ATOM 1660 N N . LEU B 1 47 ? -1.749 22.879 -15.108 1.00 8.51 152 LEU B N 1
ATOM 1661 C CA . LEU B 1 47 ? -2.658 21.901 -14.495 1.00 7.62 152 LEU B CA 1
ATOM 1662 C C . LEU B 1 47 ? -4.056 22.479 -14.359 1.00 7.70 152 LEU B C 1
ATOM 1663 O O . LEU B 1 47 ? -4.222 23.584 -13.855 1.00 8.54 152 LEU B O 1
ATOM 1668 N N . ILE B 1 48 ? -5.046 21.695 -14.779 1.00 7.69 153 ILE B N 1
ATOM 1669 C CA . ILE B 1 48 ? -6.451 22.066 -14.623 1.00 8.42 153 ILE B CA 1
ATOM 1670 C C . ILE B 1 48 ? -7.269 21.057 -13.850 1.00 8.05 153 ILE B C 1
ATOM 1671 O O . ILE B 1 48 ? -8.387 21.358 -13.474 1.00 8.70 153 ILE B O 1
ATOM 1676 N N . GLY B 1 49 ? -6.720 19.884 -13.535 1.00 8.01 154 GLY B N 1
ATOM 1677 C CA . GLY B 1 49 ? -7.467 18.896 -12.814 1.00 7.65 154 GLY B CA 1
ATOM 1678 C C . GLY B 1 49 ? -6.773 17.556 -12.784 1.00 7.34 154 GLY B C 1
ATOM 1679 O O . GLY B 1 49 ? -5.607 17.433 -13.175 1.00 7.99 154 GLY B O 1
ATOM 1680 N N . SER B 1 50 ? -7.510 16.566 -12.299 1.00 7.44 155 SER B N 1
ATOM 1681 C CA . SER B 1 50 ? -7.033 15.208 -12.102 1.00 8.22 155 SER B CA 1
ATOM 1682 C C . SER B 1 50 ? -8.062 14.231 -12.633 1.00 7.91 155 SER B C 1
ATOM 1683 O O . SER B 1 50 ? -9.259 14.494 -12.571 1.00 7.95 155 SER B O 1
ATOM 1686 N N . VAL B 1 51 ? -7.617 13.092 -13.125 1.00 7.48 156 VAL B N 1
ATOM 1687 C CA . VAL B 1 51 ? -8.582 12.088 -13.523 1.00 8.26 156 VAL B CA 1
ATOM 1688 C C . VAL B 1 51 ? -9.372 11.620 -12.301 1.00 7.91 156 VAL B C 1
ATOM 1689 O O . VAL B 1 51 ? -8.819 11.258 -11.266 1.00 8.33 156 VAL B O 1
ATOM 1693 N N . SER B 1 52 ? -10.687 11.598 -12.478 1.00 7.76 157 SER B N 1
ATOM 1694 C CA . SER B 1 52 ? -11.663 11.192 -11.486 1.00 8.97 157 SER B CA 1
ATOM 1695 C C . SER B 1 52 ? -12.140 9.770 -11.725 1.00 9.77 157 SER B C 1
ATOM 1696 O O . SER B 1 52 ? -12.198 8.973 -10.797 1.00 11.15 157 SER B O 1
ATOM 1699 N N . LYS B 1 53 ? -12.510 9.470 -12.969 1.00 9.18 158 LYS B N 1
ATOM 1700 C CA . LYS B 1 53 ? -13.094 8.179 -13.319 1.00 10.55 158 LYS B CA 1
ATOM 1701 C C . LYS B 1 53 ? -12.710 7.889 -14.744 1.00 9.91 158 LYS B C 1
ATOM 1702 O O . LYS B 1 53 ? -12.820 8.733 -15.610 1.00 12.16 158 LYS B O 1
ATOM 1708 N N . VAL B 1 54 ? -12.274 6.666 -14.994 1.00 11.20 159 VAL B N 1
ATOM 1709 C CA . VAL B 1 54 ? -11.985 6.180 -16.341 1.00 11.33 159 VAL B CA 1
ATOM 1710 C C . VAL B 1 54 ? -13.024 5.128 -16.724 1.00 12.09 159 VAL B C 1
ATOM 1711 O O . VAL B 1 54 ? -13.164 4.106 -16.053 1.00 14.24 159 VAL B O 1
ATOM 1715 N N . GLU B 1 55 ? -13.728 5.373 -17.802 1.00 13.13 160 GLU B N 1
ATOM 1716 C CA . GLU B 1 55 ? -14.661 4.408 -18.394 1.00 14.66 160 GLU B CA 1
ATOM 1717 C C . GLU B 1 55 ? -14.010 3.891 -19.679 1.00 14.77 160 GLU B C 1
ATOM 1718 O O . GLU B 1 55 ? -12.905 4.302 -20.051 1.00 14.81 160 GLU B O 1
ATOM 1727 N N . GLU B 1 56 ? -14.687 3.000 -20.404 1.00 16.30 161 GLU B N 1
ATOM 1728 C CA . GLU B 1 56 ? -14.048 2.403 -21.576 1.00 16.02 161 GLU B CA 1
ATOM 1729 C C . GLU B 1 56 ? -13.731 3.414 -22.656 1.00 15.37 161 GLU B C 1
ATOM 1730 O O . GLU B 1 56 ? -12.669 3.361 -23.252 1.00 16.17 161 GLU B O 1
ATOM 1736 N N . ASN B 1 57 ? -14.653 4.342 -22.895 1.00 14.14 162 ASN B N 1
ATOM 1737 C CA . ASN B 1 57 ? -14.502 5.291 -23.988 1.00 14.83 162 ASN B CA 1
ATOM 1738 C C . ASN B 1 57 ? -14.554 6.753 -23.577 1.00 13.55 162 ASN B C 1
ATOM 1739 O O . ASN B 1 57 ? -14.550 7.625 -24.423 1.00 14.25 162 ASN B O 1
ATOM 1744 N N . SER B 1 58 ? -14.588 7.027 -22.276 1.00 12.84 163 SER B N 1
ATOM 1745 C CA . SER B 1 58 ? -14.626 8.403 -21.767 1.00 11.88 163 SER B CA 1
ATOM 1746 C C . SER B 1 58 ? -13.907 8.436 -20.439 1.00 11.42 163 SER B C 1
ATOM 1747 O O . SER B 1 58 ? -13.727 7.417 -19.798 1.00 12.18 163 SER B O 1
ATOM 1750 N N . THR B 1 59 ? -13.557 9.655 -20.026 1.00 10.09 164 THR B N 1
ATOM 1751 C CA . THR B 1 59 ? -12.887 9.924 -18.750 1.00 10.11 164 THR B CA 1
ATOM 1752 C C . THR B 1 59 ? -13.477 11.181 -18.141 1.00 9.30 164 THR B C 1
ATOM 1753 O O . THR B 1 59 ? -13.685 12.169 -18.835 1.00 10.19 164 THR B O 1
ATOM 1757 N N . ILE B 1 60 ? -13.680 11.142 -16.825 1.00 9.00 165 ILE B N 1
ATOM 1758 C CA . ILE B 1 60 ? -14.086 12.323 -16.081 1.00 9.08 165 ILE B CA 1
ATOM 1759 C C . ILE B 1 60 ? -12.866 12.930 -15.397 1.00 7.38 165 ILE B C 1
ATOM 1760 O O . ILE B 1 60 ? -12.081 12.194 -14.808 1.00 8.20 165 ILE B O 1
ATOM 1765 N N . VAL B 1 61 ? -12.733 14.252 -15.517 1.00 7.39 166 VAL B N 1
ATOM 1766 C CA . VAL B 1 61 ? -11.665 15.025 -14.882 1.00 7.71 166 VAL B CA 1
ATOM 1767 C C . VAL B 1 61 ? -12.243 15.940 -13.823 1.00 7.92 166 VAL B C 1
ATOM 1768 O O . VAL B 1 61 ? -13.170 16.680 -14.094 1.00 7.99 166 VAL B O 1
ATOM 1772 N N . ASN B 1 62 ? -11.727 15.843 -12.591 1.00 7.22 167 ASN B N 1
ATOM 1773 C CA . ASN B 1 62 ? -12.116 16.733 -11.504 1.00 7.45 167 ASN B CA 1
ATOM 1774 C C . ASN B 1 62 ? -11.321 18.017 -11.620 1.00 7.54 167 ASN B C 1
ATOM 1775 O O . ASN B 1 62 ? -10.093 17.971 -11.631 1.00 7.81 167 ASN B O 1
ATOM 1780 N N . LEU B 1 63 ? -11.993 19.157 -11.681 1.00 7.54 168 LEU B N 1
ATOM 1781 C CA . LEU B 1 63 ? -11.298 20.424 -11.798 1.00 7.76 168 LEU B CA 1
ATOM 1782 C C . LEU B 1 63 ? -10.740 20.904 -10.474 1.00 7.52 168 LEU B C 1
ATOM 1783 O O . LEU B 1 63 ? -11.146 20.483 -9.414 1.00 8.58 168 LEU B O 1
ATOM 1788 N N . LEU B 1 64 ? -9.783 21.810 -10.573 1.00 7.93 169 LEU B N 1
ATOM 1789 C CA . LEU B 1 64 ? -9.101 22.365 -9.407 1.00 7.68 169 LEU B CA 1
ATOM 1790 C C . LEU B 1 64 ? -9.899 23.404 -8.648 1.00 8.00 169 LEU B C 1
ATOM 1791 O O . LEU B 1 64 ? -9.498 23.839 -7.575 1.00 8.65 169 LEU B O 1
ATOM 1796 N N . THR B 1 65 ? -11.063 23.781 -9.171 1.00 8.66 170 THR B N 1
ATOM 1797 C CA . THR B 1 65 ? -11.874 24.833 -8.591 1.00 8.96 170 THR B CA 1
ATOM 1798 C C . THR B 1 65 ? -12.942 24.295 -7.602 1.00 9.39 170 THR B C 1
ATOM 1799 O O . THR B 1 65 ? -13.719 25.078 -7.072 1.00 10.56 170 THR B O 1
ATOM 1803 N N . ASN B 1 66 ? -12.964 23.008 -7.305 1.00 8.56 171 ASN B N 1
ATOM 1804 C CA . ASN B 1 66 ? -13.876 22.487 -6.299 1.00 8.87 171 ASN B CA 1
ATOM 1805 C C . ASN B 1 66 ? -13.466 22.976 -4.924 1.00 8.58 171 ASN B C 1
ATOM 1806 O O . ASN B 1 66 ? -12.301 22.951 -4.554 1.00 8.51 171 ASN B O 1
ATOM 1811 N N . THR B 1 67 ? -14.438 23.414 -4.134 1.00 8.76 172 THR B N 1
ATOM 1812 C CA . THR B 1 67 ? -14.156 23.964 -2.805 1.00 9.09 172 THR B CA 1
ATOM 1813 C C . THR B 1 67 ? -13.355 23.011 -1.926 1.00 8.18 172 THR B C 1
ATOM 1814 O O . THR B 1 67 ? -12.359 23.406 -1.320 1.00 8.59 172 THR B O 1
ATOM 1818 N N . GLU B 1 68 ? -13.795 21.763 -1.844 1.00 8.37 173 GLU B N 1
ATOM 1819 C CA . GLU B 1 68 ? -13.060 20.690 -1.172 1.00 8.78 173 GLU B CA 1
ATOM 1820 C C . GLU B 1 68 ? -12.558 19.720 -2.219 1.00 8.58 173 GLU B C 1
ATOM 1821 O O . GLU B 1 68 ? -13.304 19.367 -3.145 1.00 8.88 173 GLU B O 1
ATOM 1827 N N . ASN B 1 69 ? -11.293 19.312 -2.084 1.00 8.47 174 ASN B N 1
ATOM 1828 C CA . ASN B 1 69 ? -10.647 18.405 -3.022 1.00 9.31 174 ASN B CA 1
ATOM 1829 C C . ASN B 1 69 ? -9.985 17.294 -2.216 1.00 9.12 174 ASN B C 1
ATOM 1830 O O . ASN B 1 69 ? -9.072 17.546 -1.483 1.00 11.26 174 ASN B O 1
ATOM 1835 N N . ALA B 1 70 ? -10.394 16.061 -2.440 1.00 10.72 175 ALA B N 1
ATOM 1836 C CA . ALA B 1 70 ? -9.858 14.885 -1.733 1.00 10.71 175 ALA B CA 1
ATOM 1837 C C . ALA B 1 70 ? -8.895 14.106 -2.575 1.00 11.18 175 ALA B C 1
ATOM 1838 O O . ALA B 1 70 ? -8.525 13.008 -2.191 1.00 12.38 175 ALA B O 1
ATOM 1840 N N . ASP B 1 71 ? -8.444 14.663 -3.691 1.00 8.78 176 ASP B N 1
ATOM 1841 C CA . ASP B 1 71 ? -7.659 13.867 -4.623 1.00 9.15 176 ASP B CA 1
ATOM 1842 C C . ASP B 1 71 ? -6.189 13.714 -4.234 1.00 8.89 176 ASP B C 1
ATOM 1843 O O . ASP B 1 71 ? -5.480 12.936 -4.879 1.00 9.47 176 ASP B O 1
ATOM 1848 N N . LYS B 1 72 ? -5.722 14.461 -3.235 1.00 8.84 177 LYS B N 1
ATOM 1849 C CA . LYS B 1 72 ? -4.342 14.310 -2.741 1.00 9.85 177 LYS B CA 1
ATOM 1850 C C . LYS B 1 72 ? -3.304 14.507 -3.826 1.00 9.00 177 LYS B C 1
ATOM 1851 O O . LYS B 1 72 ? -2.308 13.773 -3.913 1.00 10.46 177 LYS B O 1
ATOM 1857 N N . ILE B 1 73 ? -3.532 15.51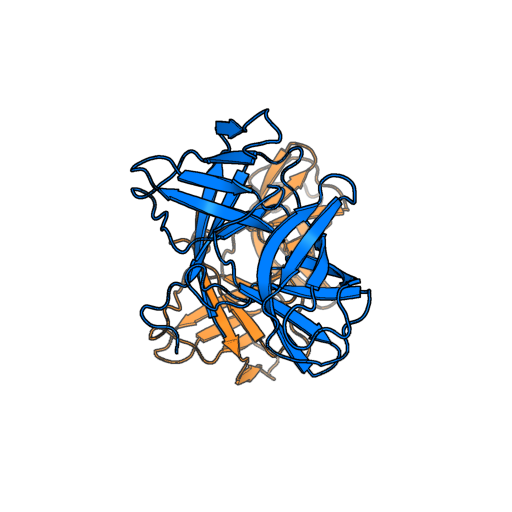0 -4.682 1.00 8.58 178 ILE B N 1
ATOM 1858 C CA . ILE B 1 73 ? -2.596 15.818 -5.746 1.00 7.48 178 ILE B CA 1
ATOM 1859 C C . ILE B 1 73 ? -1.344 16.457 -5.149 1.00 7.50 178 ILE B C 1
ATOM 1860 O O . ILE B 1 73 ? -1.417 17.497 -4.507 1.00 7.48 178 ILE B O 1
ATOM 1865 N N . SER B 1 74 ? -0.222 15.800 -5.349 1.00 7.25 179 SER B N 1
ATOM 1866 C CA . SER B 1 74 ? 1.059 16.261 -4.863 1.00 7.30 179 SER B CA 1
ATOM 1867 C C . SER B 1 74 ? 1.496 17.496 -5.636 1.00 7.03 179 SER B C 1
ATOM 1868 O O . SER B 1 74 ? 1.502 17.510 -6.893 1.00 7.53 179 SER B O 1
ATOM 1871 N N . VAL B 1 75 ? 1.925 18.517 -4.904 1.00 6.80 180 VAL B N 1
ATOM 1872 C CA . VAL B 1 75 ? 2.492 19.716 -5.499 1.00 7.32 180 VAL B CA 1
ATOM 1873 C C . VAL B 1 75 ? 3.789 20.042 -4.754 1.00 6.89 180 VAL B C 1
ATOM 1874 O O . VAL B 1 75 ? 4.040 19.563 -3.654 1.00 7.61 180 VAL B O 1
ATOM 1878 N N . LYS B 1 76 ? 4.615 20.857 -5.404 1.00 7.27 181 LYS B N 1
ATOM 1879 C CA . LYS B 1 76 ? 5.816 21.354 -4.783 1.00 7.82 181 LYS B CA 1
ATOM 1880 C C . LYS B 1 76 ? 5.935 22.846 -5.055 1.00 7.38 181 LYS B C 1
ATOM 1881 O O . LYS B 1 76 ? 5.516 23.340 -6.111 1.00 8.56 181 LYS B O 1
ATOM 1887 N N . ILE B 1 77 ? 6.456 23.560 -4.069 1.00 7.67 182 ILE B N 1
ATOM 1888 C CA . ILE B 1 77 ? 6.646 24.995 -4.077 1.00 7.57 182 ILE B CA 1
ATOM 1889 C C . ILE B 1 77 ? 8.143 25.230 -4.071 1.00 8.14 182 ILE B C 1
ATOM 1890 O O . ILE B 1 77 ? 8.850 24.718 -3.220 1.00 8.50 182 ILE B O 1
ATOM 1895 N N . GLN B 1 78 ? 8.621 25.999 -5.042 1.00 8.22 183 GLN B N 1
ATOM 1896 C CA . GLN B 1 78 ? 10.039 26.299 -5.103 1.00 9.54 183 GLN B CA 1
ATOM 1897 C C . GLN B 1 78 ? 10.295 27.645 -4.448 1.00 9.48 183 GLN B C 1
ATOM 1898 O O . GLN B 1 78 ? 9.862 28.690 -4.916 1.00 10.32 183 GLN B O 1
ATOM 1904 N N . HIS B 1 79 ? 10.966 27.617 -3.322 1.00 10.02 184 HIS B N 1
ATOM 1905 C CA . HIS B 1 79 ? 11.340 28.791 -2.573 1.00 10.09 184 HIS B CA 1
ATOM 1906 C C . HIS B 1 79 ? 12.859 28.932 -2.681 1.00 10.66 184 HIS B C 1
ATOM 1907 O O . HIS B 1 79 ? 13.606 28.383 -1.881 1.00 11.16 184 HIS B O 1
ATOM 1914 N N . GLY B 1 80 ? 13.330 29.593 -3.727 1.00 13.00 185 GLY B N 1
ATOM 1915 C CA . GLY B 1 80 ? 14.780 29.654 -3.961 1.00 13.88 185 GLY B CA 1
ATOM 1916 C C . GLY B 1 80 ? 15.296 28.276 -4.271 1.00 14.31 185 GLY B C 1
ATOM 1917 O O . GLY B 1 80 ? 14.804 27.647 -5.171 1.00 16.53 185 GLY B O 1
ATOM 1918 N N . SER B 1 81 ? 16.274 27.782 -3.509 1.00 15.49 186 SER B N 1
ATOM 1919 C CA . SER B 1 81 ? 16.775 26.435 -3.696 1.00 15.47 186 SER B CA 1
ATOM 1920 C C . SER B 1 81 ? 16.032 25.419 -2.814 1.00 14.25 186 SER B C 1
ATOM 1921 O O . SER B 1 81 ? 16.360 24.231 -2.853 1.00 17.03 186 SER B O 1
ATOM 1924 N N . THR B 1 82 ? 14.999 25.833 -2.071 1.00 13.26 187 THR B N 1
ATOM 1925 C CA . THR B 1 82 ? 14.261 24.974 -1.136 1.00 12.12 187 THR B CA 1
ATOM 1926 C C . THR B 1 82 ? 12.977 24.506 -1.800 1.00 10.57 187 THR B C 1
ATOM 1927 O O . THR B 1 82 ? 12.167 25.347 -2.209 1.00 13.27 187 THR B O 1
ATOM 1931 N N . THR B 1 83 ? 12.787 23.206 -1.886 1.00 10.02 188 THR B N 1
ATOM 1932 C CA . THR B 1 83 ? 11.568 22.641 -2.430 1.00 10.12 188 THR B CA 1
ATOM 1933 C C . THR B 1 83 ? 10.690 22.204 -1.262 1.00 8.95 188 THR B C 1
ATOM 1934 O O . THR B 1 83 ? 11.125 21.417 -0.430 1.00 11.02 188 THR B O 1
ATOM 1938 N N . ILE B 1 84 ? 9.453 22.685 -1.216 1.00 8.37 189 ILE B N 1
ATOM 1939 C CA . ILE B 1 84 ? 8.461 22.312 -0.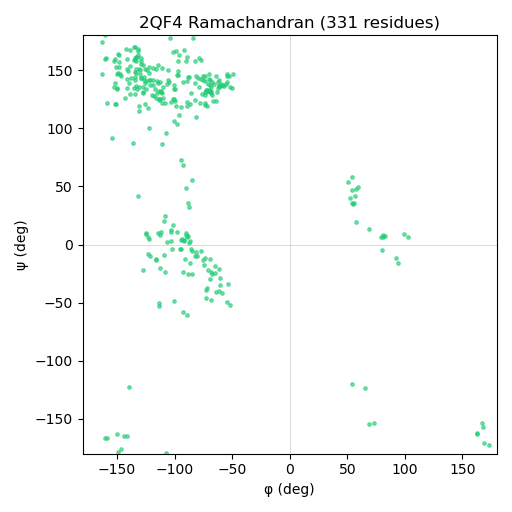215 1.00 8.10 189 ILE B CA 1
ATOM 1940 C C . ILE B 1 84 ? 7.387 21.494 -0.888 1.00 6.97 189 ILE B C 1
ATOM 1941 O O . ILE B 1 84 ? 6.761 21.960 -1.830 1.00 8.88 189 ILE B O 1
ATOM 1947 N N . TYR B 1 85 ? 7.118 20.304 -0.369 1.00 6.85 190 TYR B N 1
ATOM 1948 C CA . TYR B 1 85 ? 6.071 19.435 -0.891 1.00 6.98 190 TYR B CA 1
ATOM 1949 C C . TYR B 1 85 ? 4.794 19.599 -0.077 1.00 6.82 190 TYR B C 1
ATOM 1950 O O . TYR B 1 85 ? 4.828 19.798 1.128 1.00 8.53 190 TYR B O 1
ATOM 1959 N N . GLY B 1 86 ? 3.655 19.492 -0.746 1.00 7.26 191 GLY B N 1
ATOM 1960 C CA . GLY B 1 86 ? 2.372 19.467 -0.083 1.00 7.41 191 GLY B CA 1
ATOM 1961 C C . GLY B 1 86 ? 1.325 18.828 -0.982 1.00 7.06 191 GLY B C 1
ATOM 1962 O O . GLY B 1 86 ? 1.675 18.206 -1.985 1.00 7.58 191 GLY B O 1
ATOM 1963 N N . ILE B 1 87 ? 0.045 18.978 -0.635 1.00 7.13 192 ILE B N 1
ATOM 1964 C CA . ILE B 1 87 ? -1.056 18.485 -1.468 1.00 7.40 192 ILE B CA 1
ATOM 1965 C C . ILE B 1 87 ? -2.090 19.587 -1.645 1.00 7.06 192 ILE B C 1
ATOM 1966 O O . ILE B 1 87 ? -2.306 20.398 -0.762 1.00 7.18 192 ILE B O 1
ATOM 1971 N N . ILE B 1 88 ? -2.777 19.546 -2.767 1.00 6.86 193 ILE B N 1
ATOM 1972 C CA . ILE B 1 88 ? -3.933 20.391 -2.990 1.00 7.12 193 ILE B CA 1
ATOM 1973 C C . ILE B 1 88 ? -5.077 19.875 -2.138 1.00 7.15 193 ILE B C 1
ATOM 1974 O O . ILE B 1 88 ? -5.351 18.667 -2.133 1.00 7.60 193 ILE B O 1
ATOM 1979 N N . ILE B 1 89 ? -5.717 20.788 -1.410 1.00 6.84 194 ILE B N 1
ATOM 1980 C CA . ILE B 1 89 ? -6.835 20.447 -0.543 1.00 7.80 194 ILE B CA 1
ATOM 1981 C C . ILE B 1 89 ? -8.155 21.087 -0.939 1.00 7.58 194 ILE B C 1
ATOM 1982 O O . ILE B 1 89 ? -9.200 20.683 -0.412 1.00 8.27 194 ILE B O 1
ATOM 1987 N N . GLY B 1 90 ? -8.148 22.076 -1.827 1.00 7.47 195 GLY B N 1
ATOM 1988 C CA . GLY B 1 90 ? -9.413 22.727 -2.196 1.00 8.27 195 GLY B CA 1
ATOM 1989 C C . GLY B 1 90 ? -9.141 24.055 -2.856 1.00 7.54 195 GLY B C 1
ATOM 1990 O O . GLY B 1 90 ? -8.045 24.302 -3.352 1.00 8.00 195 GLY B O 1
ATOM 1991 N N . TYR B 1 91 ? -10.180 24.878 -2.882 1.00 8.07 196 TYR B N 1
ATOM 1992 C CA . TYR B 1 91 ? -10.198 26.107 -3.619 1.00 7.75 196 TYR B CA 1
ATOM 1993 C C . TYR B 1 91 ? -11.141 27.079 -2.924 1.00 9.52 196 TYR B C 1
ATOM 1994 O O . TYR B 1 91 ? -12.194 26.696 -2.456 1.00 10.91 196 TYR B O 1
ATOM 2003 N N . ASP B 1 92 ? -10.720 28.328 -2.866 1.00 9.51 197 ASP B N 1
ATOM 2004 C CA . ASP B 1 92 ? -11.504 29.423 -2.280 1.00 11.53 197 ASP B CA 1
ATOM 2005 C C . ASP B 1 92 ? -12.137 30.196 -3.411 1.00 11.69 197 ASP B C 1
ATOM 2006 O O . ASP B 1 92 ? -11.455 30.926 -4.138 1.00 11.63 197 ASP B O 1
ATOM 2011 N N . LYS B 1 93 ? -13.441 30.020 -3.591 1.00 13.70 198 LYS B N 1
ATOM 2012 C CA . LYS B 1 93 ? -14.156 30.653 -4.706 1.00 15.60 198 LYS B CA 1
ATOM 2013 C C . LYS B 1 93 ? -14.389 32.156 -4.519 1.00 17.50 198 LYS B C 1
ATOM 2014 O O . LYS B 1 93 ? -14.658 32.850 -5.490 1.00 20.23 198 LYS B O 1
ATOM 2020 N N . GLU B 1 94 ? -14.267 32.658 -3.303 1.00 18.14 199 GLU B N 1
ATOM 2021 C CA . GLU B 1 94 ? -14.419 34.116 -3.041 1.00 19.02 199 GLU B CA 1
ATOM 2022 C C . GLU B 1 94 ? -13.199 34.857 -3.574 1.00 18.85 199 GLU B C 1
ATOM 2023 O O . GLU B 1 94 ? -13.312 35.916 -4.198 1.00 20.03 199 GLU B O 1
ATOM 2033 N N . ASN B 1 95 ? -12.019 34.332 -3.273 1.00 17.06 200 ASN B N 1
ATOM 2034 C CA . ASN B 1 95 ? -10.763 34.972 -3.598 1.00 16.27 200 ASN B CA 1
ATOM 2035 C C . ASN B 1 95 ? -10.091 34.351 -4.815 1.00 14.43 200 ASN B C 1
ATOM 2036 O O . ASN B 1 95 ? -9.049 34.818 -5.232 1.00 14.56 200 ASN B O 1
ATOM 2041 N N . ASP B 1 96 ? -10.673 33.278 -5.363 1.00 12.29 201 ASP B N 1
ATOM 2042 C CA . ASP B 1 96 ? -10.143 32.583 -6.535 1.00 12.94 201 ASP B CA 1
ATOM 2043 C C . ASP B 1 96 ? -8.688 32.162 -6.338 1.00 11.17 201 ASP B C 1
ATOM 2044 O O . ASP B 1 96 ? -7.812 32.507 -7.127 1.00 11.41 201 ASP B O 1
ATOM 2049 N N . VAL B 1 97 ? -8.472 31.377 -5.295 1.00 9.63 202 VAL B N 1
ATOM 2050 C CA . VAL B 1 97 ? -7.185 30.803 -5.017 1.00 9.50 202 VAL B CA 1
ATOM 2051 C C . VAL B 1 97 ? -7.303 29.321 -4.672 1.00 8.39 202 VAL B C 1
ATOM 2052 O O . VAL B 1 97 ? -8.218 28.889 -3.961 1.00 9.13 202 VAL B O 1
ATOM 2056 N N . LEU B 1 98 ? -6.327 28.563 -5.159 1.00 8.12 203 LEU B N 1
ATOM 2057 C CA . LEU B 1 98 ? -6.106 27.191 -4.791 1.00 7.88 203 LEU B CA 1
ATOM 2058 C C . LEU B 1 98 ? -5.526 27.115 -3.383 1.00 7.58 203 LEU B C 1
ATOM 2059 O O . LEU B 1 98 ? -4.730 27.969 -2.988 1.00 8.45 203 LEU B O 1
ATOM 2064 N N . LYS B 1 99 ? -5.911 26.083 -2.634 1.00 7.53 204 LYS B N 1
ATOM 2065 C CA . LYS B 1 99 ? -5.408 25.847 -1.273 1.00 8.24 204 LYS B CA 1
ATOM 2066 C C . LYS B 1 99 ? -4.582 24.584 -1.198 1.00 7.66 204 LYS B C 1
ATOM 2067 O O . LYS B 1 99 ? -4.993 23.526 -1.716 1.00 7.50 204 LYS B O 1
ATOM 2073 N N . ILE B 1 100 ? -3.411 24.696 -0.584 1.00 7.59 205 ILE B N 1
ATOM 2074 C CA . ILE B 1 100 ? -2.450 23.608 -0.427 1.00 7.46 205 ILE B CA 1
ATOM 2075 C C . ILE B 1 100 ? -2.100 23.473 1.046 1.00 7.77 205 ILE B C 1
ATOM 2076 O O . ILE B 1 100 ? -1.988 24.471 1.761 1.00 7.63 205 ILE B O 1
ATOM 2081 N N . SER B 1 101 ? -1.941 22.237 1.517 1.00 7.15 206 SER B N 1
ATOM 2082 C CA . SER B 1 101 ? -1.500 22.020 2.892 1.00 7.97 206 SER B CA 1
ATOM 2083 C C . SER B 1 101 ? -0.722 20.718 2.980 1.00 7.49 206 SER B C 1
ATOM 2084 O O . SER B 1 101 ? -0.227 20.215 1.981 1.00 7.57 206 SER B O 1
ATOM 2088 N N . GLN B 1 102 ? -0.563 20.213 4.200 1.00 7.13 207 GLN B N 1
ATOM 2089 C CA . GLN B 1 102 ? 0.215 19.001 4.486 1.00 7.88 207 GLN B CA 1
ATOM 2090 C C . GLN B 1 102 ? 1.640 19.219 4.022 1.00 7.48 207 GLN B C 1
ATOM 2091 O O . GLN B 1 102 ? 2.248 18.389 3.349 1.00 7.64 207 GLN B O 1
ATOM 2097 N N . LEU B 1 103 ? 2.202 20.343 4.422 1.00 7.39 208 LEU B N 1
ATOM 2098 C CA . LEU B 1 103 ? 3.548 20.717 3.974 1.00 7.36 208 LEU B CA 1
ATOM 2099 C C . LEU B 1 103 ? 4.631 19.923 4.664 1.00 7.17 208 LEU B C 1
ATOM 2100 O O . LEU B 1 103 ? 4.570 19.682 5.850 1.00 7.93 208 LEU B O 1
ATOM 2105 N N . ASN B 1 104 ? 5.656 19.559 3.917 1.00 7.37 209 ASN B N 1
ATOM 2106 C CA . ASN B 1 104 ? 6.802 18.822 4.479 1.00 8.10 209 ASN B CA 1
ATOM 2107 C C . ASN B 1 104 ? 7.923 19.704 4.995 1.00 8.57 209 ASN B C 1
ATOM 2108 O O . ASN B 1 104 ? 8.989 19.202 5.322 1.00 9.07 209 ASN B O 1
ATOM 2113 N N . SER B 1 105 ? 7.683 21.013 5.088 1.00 8.43 210 SER B N 1
ATOM 2114 C CA . SER B 1 105 ? 8.686 21.990 5.512 1.00 8.57 210 SER B CA 1
ATOM 2115 C C . SER B 1 105 ? 8.024 23.124 6.215 1.00 7.96 210 SER B C 1
ATOM 2116 O O . SER B 1 105 ? 6.923 23.514 5.850 1.00 9.48 210 SER B O 1
ATOM 2119 N N . ASN B 1 106 ? 8.745 23.684 7.177 1.00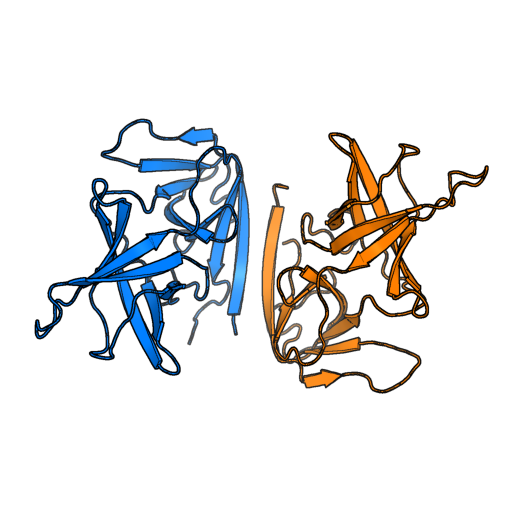 7.74 211 ASN B N 1
ATOM 2120 C CA . ASN B 1 106 ? 8.355 24.922 7.855 1.00 8.50 211 ASN B CA 1
ATOM 2121 C C . ASN B 1 106 ? 9.051 26.139 7.293 1.00 8.66 211 ASN B C 1
ATOM 2122 O O . ASN B 1 106 ? 8.934 27.222 7.841 1.00 9.76 211 ASN B O 1
ATOM 2127 N N . SER B 1 107 ? 9.726 26.001 6.156 1.00 9.19 212 SER B N 1
ATOM 2128 C CA . SER B 1 107 ? 10.386 27.114 5.482 1.00 9.79 212 SER B CA 1
ATOM 2129 C C . SER B 1 107 ? 9.450 28.252 5.266 1.00 9.08 212 SER B C 1
ATOM 2130 O O . SER B 1 107 ? 8.286 28.066 4.930 1.00 8.75 212 SER B O 1
ATOM 2133 N N . ASP B 1 108 ? 9.962 29.454 5.355 1.00 9.73 213 ASP B N 1
ATOM 2134 C CA . ASP B 1 108 ? 9.254 30.606 4.846 1.00 9.87 213 ASP B CA 1
ATOM 2135 C C . ASP B 1 108 ? 8.902 30.369 3.376 1.00 9.00 213 ASP B C 1
ATOM 2136 O O . ASP B 1 108 ? 9.625 29.734 2.637 1.00 9.17 213 ASP B O 1
ATOM 2141 N N . ILE B 1 109 ? 7.756 30.912 3.002 1.00 8.62 214 ILE B N 1
ATOM 2142 C CA . ILE B 1 109 ? 7.243 30.856 1.642 1.00 8.75 214 ILE B CA 1
ATOM 2143 C C . ILE B 1 109 ? 6.876 32.290 1.260 1.00 8.89 214 ILE B C 1
ATOM 2144 O O . ILE B 1 109 ? 6.387 33.061 2.091 1.00 9.52 214 ILE B O 1
ATOM 2149 N N . SER B 1 110 ? 7.112 32.622 -0.008 1.00 8.08 215 SER B N 1
ATOM 2150 C CA . SER B 1 110 ? 6.984 33.993 -0.482 1.00 8.74 215 SER B CA 1
ATOM 2151 C C . SER B 1 110 ? 5.996 34.118 -1.619 1.00 8.55 215 SER B C 1
ATOM 2152 O O . SER B 1 110 ? 5.903 33.250 -2.496 1.00 8.11 215 SER B O 1
ATOM 2155 N N . ALA B 1 111 ? 5.309 35.262 -1.678 1.00 8.24 216 ALA B N 1
ATOM 2156 C CA . ALA B 1 111 ? 4.503 35.617 -2.844 1.00 8.05 216 ALA B CA 1
ATOM 2157 C C . ALA B 1 111 ? 5.352 35.446 -4.106 1.00 7.85 216 ALA B C 1
ATOM 2158 O O . ALA B 1 111 ? 6.503 35.897 -4.160 1.00 8.09 216 ALA B O 1
ATOM 2160 N N . GLY B 1 112 ? 4.766 34.825 -5.117 1.00 7.61 217 GLY B N 1
ATOM 2161 C CA . GLY B 1 112 ? 5.438 34.582 -6.364 1.00 8.76 217 GLY B CA 1
ATOM 2162 C C . GLY B 1 112 ? 6.156 33.266 -6.484 1.00 8.46 217 GLY B C 1
ATOM 2163 O O . GLY B 1 112 ? 6.537 32.896 -7.584 1.00 8.89 217 GLY B O 1
ATOM 2164 N N . ASP B 1 113 ? 6.336 32.525 -5.385 1.00 7.99 218 ASP B N 1
ATOM 2165 C CA . ASP B 1 113 ? 7.055 31.263 -5.466 1.00 8.27 218 ASP B CA 1
ATOM 2166 C C . ASP B 1 113 ? 6.278 30.331 -6.425 1.00 8.18 218 ASP B C 1
ATOM 2167 O O . ASP B 1 113 ? 5.045 30.240 -6.382 1.00 7.87 218 ASP B O 1
ATOM 2172 N N . LYS B 1 114 ? 7.017 29.659 -7.287 1.00 8.22 219 LYS B N 1
ATOM 2173 C CA . LYS B 1 114 ? 6.408 28.805 -8.325 1.00 9.03 219 LYS B CA 1
ATOM 2174 C C . LYS B 1 114 ? 5.960 27.475 -7.768 1.00 8.44 219 LYS B C 1
ATOM 2175 O O . LYS B 1 114 ? 6.690 26.790 -7.047 1.00 8.34 219 LYS B O 1
ATOM 2181 N N . VAL B 1 115 ? 4.765 27.093 -8.171 1.00 7.93 220 VAL B N 1
ATOM 2182 C CA . VAL B 1 115 ? 4.151 25.842 -7.757 1.00 7.80 220 VAL B CA 1
ATOM 2183 C C . VAL B 1 115 ? 3.995 24.962 -8.983 1.00 7.60 220 VAL B C 1
ATOM 2184 O O . VAL B 1 115 ? 3.456 25.409 -10.006 1.00 7.90 220 VAL B O 1
ATOM 2188 N N . THR B 1 116 ? 4.443 23.725 -8.875 1.00 7.74 221 THR B N 1
ATOM 2189 C CA . THR B 1 116 ? 4.344 22.725 -9.908 1.00 7.90 221 THR B CA 1
ATOM 2190 C C . THR B 1 116 ? 3.891 21.423 -9.261 1.00 7.65 221 THR B C 1
ATOM 2191 O O . THR B 1 116 ? 3.815 21.287 -8.053 1.00 8.23 221 THR B O 1
ATOM 2195 N N . THR B 1 117 ? 3.536 20.434 -10.082 1.00 7.45 222 THR B N 1
ATOM 2196 C CA . THR B 1 117 ? 3.184 19.146 -9.535 1.00 7.57 222 THR B CA 1
ATOM 2197 C C . THR B 1 117 ? 4.428 18.471 -8.972 1.00 7.56 222 THR B C 1
ATOM 2198 O O . THR B 1 117 ? 5.551 18.629 -9.453 1.00 8.36 222 THR B O 1
ATOM 2202 N N . GLY B 1 118 ? 4.233 17.778 -7.863 1.00 7.66 223 GLY B N 1
ATOM 2203 C CA . GLY B 1 118 ? 5.331 17.200 -7.100 1.00 8.79 223 GLY B CA 1
ATOM 2204 C C . GLY B 1 118 ? 5.761 15.810 -7.499 1.00 9.50 223 GLY B C 1
ATOM 2205 O O . GLY B 1 118 ? 6.884 15.398 -7.211 1.00 10.56 223 GLY B O 1
ATOM 2206 N N . GLY B 1 119 ? 4.855 15.054 -8.097 1.00 9.49 224 GLY B N 1
ATOM 2207 C CA . GLY B 1 119 ? 5.163 13.684 -8.501 1.00 10.47 224 GLY B CA 1
ATOM 2208 C C . GLY B 1 119 ? 5.096 12.605 -7.441 1.00 11.17 224 GLY B C 1
ATOM 2209 O O . GLY B 1 119 ? 5.432 11.451 -7.699 1.00 13.13 224 GLY B O 1
ATOM 2210 N N . LEU B 1 120 ? 4.634 12.958 -6.258 1.0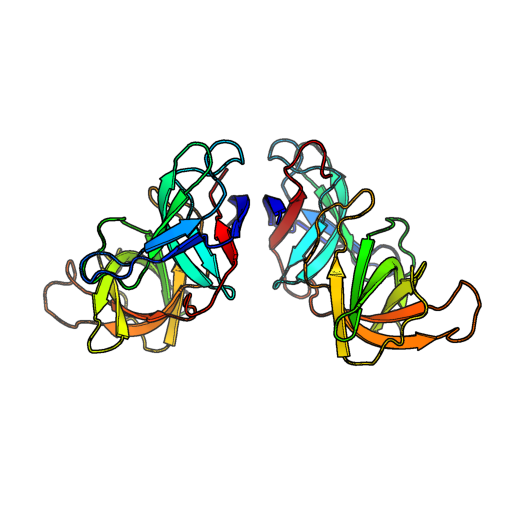0 10.29 225 LEU B N 1
ATOM 2211 C CA . LEU B 1 120 ? 4.470 11.982 -5.176 1.00 10.58 225 LEU B CA 1
ATOM 2212 C C . LEU B 1 120 ? 3.027 11.489 -5.157 1.00 11.07 225 LEU B C 1
ATOM 2213 O O . LEU B 1 120 ? 2.133 12.045 -5.813 1.00 10.62 225 LEU B O 1
ATOM 2218 N N . GLY B 1 121 ? 2.818 10.378 -4.489 1.00 11.38 226 GLY B N 1
ATOM 2219 C CA . GLY B 1 121 ? 1.474 9.880 -4.324 1.00 10.84 226 GLY B CA 1
ATOM 2220 C C . GLY B 1 121 ? 0.918 9.287 -5.604 1.00 10.67 226 GLY B C 1
ATOM 2221 O O . GLY B 1 121 ? 1.645 8.810 -6.466 1.00 11.43 226 GLY B O 1
ATOM 2222 N N . ASN B 1 122 ? -0.398 9.314 -5.713 1.00 10.06 227 ASN B N 1
ATOM 2223 C CA . ASN B 1 122 ? -1.061 8.618 -6.810 1.00 10.65 227 ASN B CA 1
ATOM 2224 C C . ASN B 1 122 ? -0.865 9.330 -8.136 1.00 10.08 227 ASN B C 1
ATOM 2225 O O . ASN B 1 122 ? -0.708 8.666 -9.178 1.00 11.36 227 ASN B O 1
ATOM 2233 N N . PHE B 1 123 ? -0.909 10.664 -8.119 1.00 8.96 228 PHE B N 1
ATOM 2234 C CA . PHE B 1 123 ? -0.777 11.443 -9.348 1.00 8.38 228 PHE B CA 1
ATOM 2235 C C . PHE B 1 123 ? 0.697 11.788 -9.512 1.00 9.78 228 PHE B C 1
ATOM 2236 O O . PHE B 1 123 ? 1.133 12.923 -9.457 1.00 9.88 228 PHE B O 1
ATOM 2244 N N . ASN B 1 124 ? 1.470 10.739 -9.784 1.00 9.41 229 ASN B N 1
ATOM 2245 C CA . ASN B 1 124 ? 2.921 10.784 -9.720 1.00 10.84 229 ASN B CA 1
ATOM 2246 C C . ASN B 1 124 ? 3.609 11.305 -10.994 1.00 10.28 229 ASN B C 1
ATOM 2247 O O . ASN B 1 124 ? 4.457 10.613 -11.557 1.00 10.99 229 ASN B O 1
ATOM 2252 N N . VAL B 1 125 ? 3.239 12.499 -11.441 1.00 9.56 230 VAL B N 1
ATOM 2253 C CA . VAL B 1 125 ? 3.923 13.171 -12.548 1.00 9.82 230 VAL B CA 1
ATOM 2254 C C . VAL B 1 125 ? 4.328 14.531 -12.037 1.00 9.33 230 VAL B C 1
ATOM 2255 O O . VAL B 1 125 ? 3.480 15.350 -11.690 1.00 9.83 230 VAL B O 1
ATOM 2261 N N . ALA B 1 126 ? 5.619 14.788 -12.065 1.00 9.12 231 ALA B N 1
ATOM 2262 C CA . ALA B 1 126 ? 6.211 16.029 -11.586 1.00 9.40 231 ALA B CA 1
ATOM 2263 C C . ALA B 1 126 ? 6.330 17.107 -12.666 1.00 10.04 231 ALA B C 1
ATOM 2264 O O . ALA B 1 126 ? 6.391 16.821 -13.869 1.00 10.51 231 ALA B O 1
ATOM 2266 N N . ASP B 1 127 ? 6.411 18.340 -12.185 1.00 9.36 232 ASP B N 1
ATOM 2267 C CA . ASP B 1 127 ? 6.857 19.502 -12.922 1.00 10.25 232 ASP B CA 1
ATOM 2268 C C . ASP B 1 127 ? 5.816 20.182 -13.813 1.00 9.77 232 ASP B C 1
ATOM 2269 O O . ASP B 1 127 ? 6.144 21.112 -14.537 1.00 11.36 232 ASP B O 1
ATOM 2274 N N . ILE B 1 128 ? 4.563 19.767 -13.745 1.00 9.25 233 ILE B N 1
ATOM 2275 C CA . ILE B 1 128 ? 3.527 20.450 -14.502 1.00 9.53 233 ILE B CA 1
ATOM 2276 C C . ILE B 1 128 ? 3.268 21.779 -13.797 1.00 8.56 233 ILE B C 1
ATOM 2277 O O . ILE B 1 128 ? 3.040 21.799 -12.596 1.00 8.50 233 ILE B O 1
ATOM 2282 N N . PRO B 1 129 ? 3.246 22.902 -14.534 1.00 9.04 234 PRO B N 1
ATOM 2283 C CA . PRO B 1 129 ? 2.933 24.185 -13.896 1.00 9.40 234 PRO B CA 1
ATOM 2284 C C . PRO B 1 129 ? 1.574 24.204 -13.243 1.00 8.59 234 PRO B C 1
ATOM 2285 O O . PRO B 1 129 ? 0.591 23.765 -13.822 1.00 9.16 234 PRO B O 1
ATOM 2289 N N . VAL B 1 130 ? 1.509 24.753 -12.049 1.00 7.94 235 VAL B N 1
ATOM 2290 C CA . VAL B 1 130 ? 0.255 24.951 -11.312 1.00 8.33 235 VAL B CA 1
ATOM 2291 C C . VAL B 1 130 ? -0.079 26.430 -11.153 1.00 8.89 235 VAL B C 1
ATOM 2292 O O . VAL B 1 130 ? -1.168 26.863 -11.491 1.00 9.12 235 VAL B O 1
ATOM 2296 N N . GLY B 1 131 ? 0.865 27.201 -10.629 1.00 8.13 236 GLY B N 1
ATOM 2297 C CA . GLY B 1 131 ? 0.645 28.631 -10.476 1.00 8.96 236 GLY B CA 1
ATOM 2298 C C . GLY B 1 131 ? 1.707 29.228 -9.593 1.00 8.48 236 GLY B C 1
ATOM 2299 O O . GLY B 1 131 ? 2.820 28.693 -9.497 1.00 8.80 236 GLY B O 1
ATOM 2300 N N . GLU B 1 132 ? 1.369 30.337 -8.927 1.00 7.71 237 GLU B N 1
ATOM 2301 C CA . GLU B 1 132 ? 2.282 31.058 -8.052 1.00 8.02 237 GLU B CA 1
ATOM 2302 C C . GLU B 1 132 ? 1.650 31.321 -6.710 1.00 7.54 237 GLU B C 1
ATOM 2303 O O . GLU B 1 132 ? 0.445 31.555 -6.611 1.00 7.77 237 GLU B O 1
ATOM 2309 N N . VAL B 1 133 ? 2.458 31.252 -5.664 1.00 7.44 238 VAL B N 1
ATOM 2310 C CA . VAL B 1 133 ? 1.974 31.549 -4.316 1.00 7.22 238 VAL B CA 1
ATOM 2311 C C . VAL B 1 133 ? 1.483 32.965 -4.182 1.00 7.41 238 VAL B C 1
ATOM 2312 O O . VAL B 1 133 ? 2.149 33.927 -4.604 1.00 7.55 238 VAL B O 1
ATOM 2316 N N . VAL B 1 134 ? 0.338 33.092 -3.520 1.00 7.38 239 VAL B N 1
ATOM 2317 C CA . VAL B 1 134 ? -0.167 34.359 -3.012 1.00 8.03 239 VAL B CA 1
ATOM 2318 C C . VAL B 1 134 ? 0.276 34.580 -1.581 1.00 8.25 239 VAL B C 1
ATOM 2319 O O . VAL B 1 134 ? 0.955 35.559 -1.293 1.00 10.11 239 VAL B O 1
ATOM 2323 N N . ALA B 1 135 ? -0.061 33.669 -0.680 1.00 8.23 240 ALA B N 1
ATOM 2324 C CA . ALA B 1 135 ? 0.264 33.841 0.724 1.00 9.47 240 ALA B CA 1
ATOM 2325 C C . ALA B 1 135 ? 0.225 32.520 1.454 1.00 8.75 240 ALA B C 1
ATOM 2326 O O . ALA B 1 135 ? -0.041 31.473 0.891 1.00 8.46 240 ALA B O 1
ATOM 2328 N N . THR B 1 136 ? 0.514 32.584 2.751 1.00 10.18 241 THR B N 1
ATOM 2329 C CA . THR B 1 136 ? 0.357 31.456 3.647 1.00 11.76 241 THR B CA 1
ATOM 2330 C C . THR B 1 136 ? -0.368 31.859 4.896 1.00 13.30 241 THR B C 1
ATOM 2331 O O . THR B 1 136 ? -0.527 33.046 5.208 1.00 14.73 241 THR B O 1
ATOM 2335 N N . THR B 1 137 ? -0.773 30.880 5.668 1.00 14.05 242 THR B N 1
ATOM 2336 C CA . THR B 1 137 ? -1.179 31.146 7.056 1.00 16.49 242 THR B CA 1
ATOM 2337 C C . THR B 1 137 ? 0.040 31.234 8.014 1.00 17.29 242 THR B C 1
ATOM 2338 O O . THR B 1 137 ? 1.117 30.727 7.726 1.00 16.99 242 THR B O 1
ATOM 2342 N N . HIS B 1 138 ? -0.128 31.905 9.165 1.00 20.20 243 HIS B N 1
ATOM 2343 C CA . HIS B 1 138 ? 0.991 32.176 10.086 1.00 21.58 243 HIS B CA 1
ATOM 2344 C C . HIS B 1 138 ? 0.698 31.831 11.562 1.00 22.94 243 HIS B C 1
ATOM 2345 O O . HIS B 1 138 ? 1.098 32.574 12.462 1.00 24.53 243 HIS B O 1
ATOM 2352 N N . SER B 1 139 ? 0.036 30.699 11.802 1.00 22.68 244 SER B N 1
ATOM 2353 C CA . SER B 1 139 ? -0.371 30.255 13.157 1.00 21.85 244 SER B CA 1
ATOM 2354 C C . SER B 1 139 ? 0.722 29.513 13.915 1.00 21.05 244 SER B C 1
ATOM 2355 O O . SER B 1 139 ? 1.794 29.243 13.375 1.00 21.68 244 SER B O 1
ATOM 2358 N N . THR B 1 140 ? 0.434 29.134 15.167 1.00 19.50 245 THR B N 1
ATOM 2359 C CA . THR B 1 140 ? 1.395 28.402 15.979 1.00 18.60 245 THR B CA 1
ATOM 2360 C C . THR B 1 140 ? 1.450 26.908 15.713 1.00 17.87 245 THR B C 1
ATOM 2361 O O . THR B 1 140 ? 2.289 26.213 16.288 1.00 20.73 245 THR B O 1
ATOM 2365 N N . ASP B 1 141 ? 0.544 26.398 14.881 1.00 15.65 246 ASP B N 1
ATOM 2366 C CA . ASP B 1 141 ? 0.584 25.006 14.510 1.00 14.23 246 ASP B CA 1
ATOM 2367 C C . ASP B 1 141 ? 1.054 24.922 13.065 1.00 12.22 246 ASP B C 1
ATOM 2368 O O . ASP B 1 141 ? 0.275 24.989 12.121 1.00 12.75 246 ASP B O 1
ATOM 2373 N N . TYR B 1 142 ? 2.344 24.703 12.899 1.00 11.39 247 TYR B N 1
ATOM 2374 C CA . TYR B 1 142 ? 2.887 24.596 11.562 1.00 10.92 247 TYR B CA 1
ATOM 2375 C C . TYR B 1 142 ? 2.373 23.382 10.788 1.00 9.42 247 TYR B C 1
ATOM 2376 O O . TYR B 1 142 ? 2.387 23.376 9.552 1.00 9.77 247 TYR B O 1
ATOM 2385 N N . LEU B 1 143 ? 1.933 22.339 11.484 1.00 8.82 248 LEU B N 1
ATOM 2386 C CA . LEU B 1 143 ? 1.408 21.167 10.806 1.00 9.99 248 LEU B CA 1
ATOM 2387 C C . LEU B 1 143 ? 0.207 21.477 9.953 1.00 10.02 248 LEU B C 1
ATOM 2388 O O . LEU B 1 143 ? -0.030 20.804 8.967 1.00 11.38 248 LEU B O 1
ATOM 2393 N N . THR B 1 144 ? -0.558 22.481 10.318 1.00 9.78 249 THR B N 1
ATOM 2394 C CA . THR B 1 144 ? -1.769 22.823 9.591 1.00 10.34 249 THR B CA 1
ATOM 2395 C C . THR B 1 144 ? -1.601 24.046 8.694 1.00 8.90 249 THR B C 1
ATOM 2396 O O . THR B 1 144 ? -2.568 24.543 8.164 1.00 10.17 249 THR B O 1
ATOM 2400 N N . ARG B 1 145 ? -0.374 24.508 8.508 1.00 8.31 250 ARG B N 1
ATOM 2401 C CA . ARG B 1 145 ? -0.131 25.656 7.648 1.00 8.02 250 ARG B CA 1
ATOM 2402 C C . ARG B 1 145 ? -0.648 25.426 6.235 1.00 7.57 250 ARG B C 1
ATOM 2403 O O . ARG B 1 145 ? -0.481 24.337 5.676 1.00 8.26 250 ARG B O 1
ATOM 2411 N N . GLU B 1 146 ? -1.301 26.445 5.690 1.00 7.85 251 GLU B N 1
ATOM 2412 C CA . GLU B 1 146 ? -1.860 26.403 4.344 1.00 8.47 251 GLU B CA 1
ATOM 2413 C C . GLU B 1 146 ? -1.230 27.468 3.478 1.00 8.04 251 GLU B C 1
ATOM 2414 O O . GLU B 1 146 ? -0.790 28.497 3.963 1.00 9.47 251 GLU B O 1
ATOM 2420 N N . VAL B 1 147 ? -1.192 27.182 2.191 1.00 8.14 252 VAL B N 1
ATOM 2421 C CA . VAL B 1 147 ? -0.711 28.078 1.171 1.00 7.83 252 VAL B CA 1
ATOM 2422 C C . VAL B 1 147 ? -1.808 28.345 0.161 1.00 7.88 252 VAL B C 1
ATOM 2423 O O . VAL B 1 147 ? -2.499 27.435 -0.271 1.00 8.77 252 VAL B O 1
ATOM 2427 N N . THR B 1 148 ? -1.950 29.598 -0.245 1.00 7.55 253 THR B N 1
ATOM 2428 C CA . THR B 1 148 ? -2.873 29.970 -1.306 1.00 8.22 253 THR B CA 1
ATOM 2429 C C . THR B 1 148 ? -2.090 30.280 -2.566 1.00 7.56 253 THR B C 1
ATOM 2430 O O . THR B 1 148 ? -0.989 30.835 -2.507 1.00 8.15 253 THR B O 1
ATOM 2434 N N . VAL B 1 149 ? -2.662 29.863 -3.695 1.00 7.90 254 VAL B N 1
ATOM 2435 C CA . VAL B 1 149 ? -2.003 29.870 -4.991 1.00 8.16 254 VAL B CA 1
ATOM 2436 C C . VAL B 1 149 ? -2.938 30.411 -6.055 1.00 8.19 254 VAL B C 1
ATOM 2437 O O . VAL B 1 149 ? -4.102 30.048 -6.128 1.00 8.98 254 VAL B O 1
ATOM 2441 N N . LYS B 1 150 ? -2.400 31.289 -6.892 1.00 8.00 255 LYS B N 1
ATOM 2442 C CA . LYS B 1 150 ? -3.121 31.729 -8.084 1.00 8.64 255 LYS B CA 1
ATOM 2443 C C . LYS B 1 150 ? -2.799 30.787 -9.230 1.00 7.61 255 LYS B C 1
ATOM 2444 O O . LYS B 1 150 ? -1.646 30.617 -9.615 1.00 8.82 255 LYS B O 1
ATOM 2450 N N . LEU B 1 151 ? -3.846 30.176 -9.808 1.00 8.15 256 LEU B N 1
ATOM 2451 C CA . LEU B 1 151 ? -3.685 29.203 -10.888 1.00 8.96 256 LEU B CA 1
ATOM 2452 C C . LEU B 1 151 ? -3.242 29.885 -12.173 1.00 9.16 256 LEU B C 1
ATOM 2453 O O . LEU B 1 151 ? -3.786 30.926 -12.560 1.00 10.62 256 LEU B O 1
ATOM 2458 N N . SER B 1 152 ? -2.315 29.248 -12.867 1.00 9.56 257 SER B N 1
ATOM 2459 C CA . SER B 1 152 ? -1.879 29.795 -14.139 1.00 12.04 257 SER B CA 1
ATOM 2460 C C . SER B 1 152 ? -2.695 29.394 -15.347 1.00 12.51 257 SER B C 1
ATOM 2461 O O . SER B 1 152 ? -2.640 30.097 -16.341 1.00 14.61 257 SER B O 1
ATOM 2464 N N . ALA B 1 153 ? -3.523 28.355 -15.229 1.00 12.43 258 ALA B N 1
ATOM 2465 C CA . ALA B 1 153 ? -4.386 27.885 -16.317 1.00 14.11 258 ALA B CA 1
ATOM 2466 C C . ALA B 1 153 ? -5.845 27.718 -15.877 1.00 15.40 258 ALA B C 1
ATOM 2467 O O . ALA B 1 153 ? -6.128 27.505 -14.719 1.00 16.79 258 ALA B O 1
ATOM 2469 N N . ASP B 1 154 ? -6.786 27.739 -16.819 1.00 17.77 259 ASP B N 1
ATOM 2470 C CA . ASP B 1 154 ? -8.158 27.264 -16.549 1.00 19.61 259 ASP B CA 1
ATOM 2471 C C . ASP B 1 154 ? -8.715 26.642 -17.810 1.00 19.29 259 ASP B C 1
ATOM 2472 O O . ASP B 1 154 ? -8.004 26.484 -18.799 1.00 19.24 259 ASP B O 1
ATOM 2477 N N . THR B 1 155 ? -9.979 26.239 -17.741 1.00 19.42 260 THR B N 1
ATOM 2478 C CA . THR B 1 155 ? -10.604 25.508 -18.832 1.00 19.54 260 THR B CA 1
ATOM 2479 C C . THR B 1 155 ? -11.734 26.287 -19.507 1.00 19.85 260 THR B C 1
ATOM 2480 O O . THR B 1 155 ? -12.453 25.720 -20.322 1.00 19.62 260 THR B O 1
ATOM 2484 N N . HIS B 1 156 ? -11.904 27.572 -19.208 1.00 21.79 261 HIS B N 1
ATOM 2485 C CA . HIS B 1 156 ? -13.096 28.249 -19.739 1.00 21.72 261 HIS B CA 1
ATOM 2486 C C . HIS B 1 156 ? -13.024 28.295 -21.262 1.00 22.33 261 HIS B C 1
ATOM 2487 O O . HIS B 1 156 ? -12.029 28.748 -21.830 1.00 21.88 261 HIS B O 1
ATOM 2494 N N . ASN B 1 157 ? -14.063 27.747 -21.896 1.00 23.04 262 ASN B N 1
ATOM 2495 C CA . ASN B 1 157 ? -14.131 27.589 -23.364 1.00 23.48 262 ASN B CA 1
ATOM 2496 C C . ASN B 1 157 ? -12.987 26.784 -24.012 1.00 23.23 262 ASN B C 1
ATOM 2497 O O . ASN B 1 157 ? -12.761 26.872 -25.222 1.00 24.77 262 ASN B O 1
ATOM 2502 N N . VAL B 1 158 ? -12.279 25.980 -23.218 1.00 21.52 263 VAL B N 1
ATOM 2503 C CA . VAL B 1 158 ? -11.270 25.066 -23.739 1.00 20.67 263 VAL B CA 1
ATOM 2504 C C . VAL B 1 158 ? -11.950 23.772 -24.159 1.00 19.41 263 VAL B C 1
ATOM 2505 O O . VAL B 1 158 ? -12.746 23.206 -23.405 1.00 19.59 263 VAL B O 1
ATOM 2509 N N . ASP B 1 159 ? -11.658 23.320 -25.373 1.00 18.73 264 ASP B N 1
ATOM 2510 C CA . ASP B 1 159 ? -12.350 22.189 -25.954 1.00 18.86 264 ASP B CA 1
ATOM 2511 C C . ASP B 1 159 ? -11.457 20.962 -26.039 1.00 16.70 264 ASP B C 1
ATOM 2512 O O . ASP B 1 159 ? -11.964 19.920 -26.391 1.00 15.63 264 ASP B O 1
ATOM 2520 N N . VAL B 1 160 ? -10.146 21.101 -25.766 1.00 16.10 265 VAL B N 1
ATOM 2521 C CA . VAL B 1 160 ? -9.217 19.959 -25.748 1.00 15.72 265 VAL B CA 1
ATOM 2522 C C . VAL B 1 160 ? -8.370 19.963 -24.461 1.00 14.69 265 VAL B C 1
ATOM 2523 O O . VAL B 1 160 ? -7.873 21.006 -24.037 1.00 16.24 265 VAL B O 1
ATOM 2527 N N . ILE B 1 161 ? -8.240 18.784 -23.851 1.00 12.67 266 ILE B N 1
ATOM 2528 C CA . ILE B 1 161 ? -7.472 18.601 -22.630 1.00 12.33 266 ILE B CA 1
ATOM 2529 C C . ILE B 1 161 ? -6.436 17.508 -22.868 1.00 11.78 266 ILE B C 1
ATOM 2530 O O . ILE B 1 161 ? -6.723 16.514 -23.524 1.00 11.95 266 ILE B O 1
ATOM 2535 N N . GLU B 1 162 ? -5.236 17.684 -22.332 1.00 11.16 267 GLU B N 1
ATOM 2536 C CA . GLU B 1 162 ? -4.207 16.668 -22.370 1.00 11.56 267 GLU B CA 1
ATOM 2537 C C . GLU B 1 162 ? -4.132 15.960 -21.014 1.00 10.32 267 GLU B C 1
ATOM 2538 O O . GLU B 1 162 ? -3.901 16.593 -19.982 1.00 11.45 267 GLU B O 1
ATOM 2544 N N . LEU B 1 163 ? -4.243 14.641 -21.035 1.00 9.39 268 LEU B N 1
ATOM 2545 C CA . LEU B 1 163 ? -4.009 13.776 -19.884 1.00 9.12 268 LEU B CA 1
ATOM 2546 C C . LEU B 1 163 ? -2.560 13.322 -19.888 1.00 9.23 268 LEU B C 1
ATOM 2547 O O . LEU B 1 163 ? -2.021 13.039 -20.952 1.00 10.15 268 LEU B O 1
ATOM 2552 N N . VAL B 1 164 ? -1.934 13.273 -18.716 1.00 9.49 269 VAL B N 1
ATOM 2553 C CA A VAL B 1 164 ? -0.529 12.891 -18.581 0.50 9.63 269 VAL B CA 1
ATOM 2554 C CA B VAL B 1 164 ? -0.560 12.818 -18.608 0.50 10.08 269 VAL B CA 1
ATOM 2555 C C . VAL B 1 164 ? -0.366 12.062 -17.322 1.00 9.77 269 VAL B C 1
ATOM 2556 O O . VAL B 1 164 ? -0.813 12.476 -16.257 1.00 10.73 269 VAL B O 1
ATOM 2563 N N . GLY B 1 165 ? 0.272 10.906 -17.427 1.00 10.09 270 GLY B N 1
ATOM 2564 C CA . GLY B 1 165 ? 0.532 10.066 -16.284 1.00 10.69 270 GLY B CA 1
ATOM 2565 C C . GLY B 1 165 ? 1.882 9.420 -16.346 1.00 10.00 270 GLY B C 1
ATOM 2566 O O . GLY B 1 165 ? 2.442 9.253 -17.415 1.00 11.18 270 GLY B O 1
ATOM 2567 N N . ASN B 1 166 ? 2.384 8.984 -15.202 1.00 10.81 271 ASN B N 1
ATOM 2568 C CA . ASN B 1 166 ? 3.644 8.287 -15.170 1.00 11.38 271 ASN B CA 1
ATOM 2569 C C . ASN B 1 166 ? 3.455 6.946 -15.834 1.00 12.35 271 ASN B C 1
ATOM 2570 O O . ASN B 1 166 ? 2.411 6.314 -15.690 1.00 15.02 271 ASN B O 1
ATOM 2575 N N . SER B 1 167 ? 4.447 6.504 -16.598 1.00 13.12 272 SER B N 1
ATOM 2576 C CA . SER B 1 167 ? 4.384 5.130 -17.129 1.00 16.51 272 SER B CA 1
ATOM 2577 C C . SER B 1 167 ? 5.283 4.187 -16.344 1.00 20.19 272 SER B C 1
ATOM 2578 O O . SER B 1 167 ? 5.508 3.031 -16.800 1.00 25.39 272 SER B O 1
#

Foldseek 3Di:
DADKDKDKFWFPDFDPDQQFGKTKTQAFDCRPHDQLKFKDDPQAGFFHWDDGDHGMTMTGGQAHAADPQFFKKWWDDPPDIKIWGFGGHDPVVQWTKTFQIPDLDDFDWFTWMWGDLDDSNRDTDRGFFTWDDWPPNPPPGTIMTIGHGPDYCVVNTMMMIMGTPDPDDD/DDDFAKDKDKFWWDDFDPDDQFTKTKTQAFVCVPDDQLKFKDDPQAGFFGWDDGDHGMTMTGGQAAAADPPFFWKWWDDPPDIKIWGFGGADPVVGWTKTAQIPDPDDDDWFTWMWGDLDDSNRDTDRGFFTWDDWDDDPDRRGIMTIGHGPDYCVVNTMMMIMGTD

CATH classification: 2.40.10.340 (+1 more: 2.40.10.350)

Secondary structure (DSSP, 8-state):
--EEEEEEEEEEEE---TTS-EEEES--GGGT--TT-EEEETTEEEEEEEEE-SS-EEEEETT-SB--S--EEEEEETTEEEEEEEEEEETTTTEEEEE--S------TT-EEEEE--SSS--EEEEEEEEEEEESTT-SS--EEEEEES---TT--EEEEEEE--SS--/----EEEEEEEEEEEE--STT--EEEES--GGGT--TT-EEEETTEEEEEEEEE-SS-EEEEETT-SB--S--EEEEEETTEEEEEEEEEEETTTTEEEEE--S------TT-EEEEE--SSS--EEEEEEEEEEE---S-GGG--EEEEES---TT--EEEEEEE-

Nearest PDB structures (foldseek):
  2qf4-assembly2_B  TM=9.907E-01  e=1.690E-29  Streptococcus pneumoniae R6
  2qf5-assembly1_A  TM=9.772E-01  e=4.843E-26  Streptococcus pneumoniae R6
  2j5u-assembly1_A  TM=8.939E-01  e=5.597E-13  Listeria monocytogenes
  7eft-assembly1_A  TM=8.242E-01  e=2.901E-10  Escherichia coli
  7eft-assembly1_B  TM=8.279E-01  e=2.095E-09  Escherichia coli

Radius of gyration: 21.69 Å; Cα contacts (8 Å, |Δi|>4): 970; chains: 2; bounding box: 56×36×75 Å

B-factor: mean 15.25, std 8.11, range [6.78, 58.52]

Solvent-accessible surface area: 16562 Å² total; per-residue (Å²): 131,37,5,13,57,12,11,13,1,43,29,92,104,110,27,132,47,69,194,102,28,35,0,12,0,51,5,0,118,66,136,40,5,21,98,32,2,0,0,33,6,114,53,2,1,7,0,0,7,66,110,7,69,97,100,29,0,43,0,28,15,3,32,10,77,144,13,90,42,140,0,4,0,40,0,76,46,67,120,68,44,0,62,6,30,0,55,1,25,41,66,170,102,94,14,0,63,0,17,125,27,101,32,134,28,106,22,50,79,32,21,133,1,33,0,7,18,106,62,86,11,30,2,18,84,17,66,0,7,72,3,68,48,35,60,100,61,140,62,196,134,85,26,22,0,24,0,124,33,78,10,78,8,136,140,21,104,24,0,56,0,10,0,12,50,78,176,89,58,263,118,87,83,31,27,9,85,13,6,21,0,47,21,96,114,92,30,117,50,99,201,62,34,44,4,28,0,48,3,0,112,67,118,46,3,39,81,33,5,0,0,25,5,115,54,1,0,6,0,1,8,47,110,12,76,104,102,28,0,46,0,6,21,3,39,9,77,146,12,89,43,125,0,4,0,35,0,71,43,66,117,55,49,0,63,6,28,1,45,1,22,28,97,156,82,76,8,0,70,0,9,116,26,101,28,99,30,112,24,50,82,34,19,121,2,29,0,2,6,94,63,86,11,49,3,3,48,13,64,0,6,70,5,63,50,22,64,170,67,145,67,116,155,85,17,50,0,31,0,97,45,79,9,88,16,151,121,24,92,70,1,62,0,11,1,44,80